Protein AF-A0A7S2WVZ1-F1 (afdb_monomer)

Organism: NCBI:txid1034831

Sequence (214 aa):
EFTNDELEVYETSFHKHVAPRCFQRLLALAEWRQVSAGEDIGNPKEMQLVVAGACELHVDGKPVFKATKGSFINLPSIQRPSVAKAAGNAVPVITATSTSKLGVKAIVDTKVLVWKLEPLLQHLAQDDAAFNGLLHIVNDALLKNVHLRDQTQVNKRYAAYLKKVITSHRDTIPADEKMALTAWREANAVSDEEHQDALASLGWTQEEYDWGAR

Structure (mmCIF, N/CA/C/O backbone):
data_AF-A0A7S2WVZ1-F1
#
_entry.id   AF-A0A7S2WVZ1-F1
#
loop_
_atom_site.group_PDB
_atom_site.id
_atom_site.type_symbol
_atom_site.label_atom_id
_atom_site.label_alt_id
_atom_site.label_comp_id
_atom_site.label_asym_id
_atom_site.label_entity_id
_atom_site.label_seq_id
_atom_site.pdbx_PDB_ins_code
_atom_site.Cartn_x
_atom_site.Cartn_y
_atom_site.Cartn_z
_atom_site.occupancy
_atom_site.B_iso_or_equiv
_atom_site.auth_seq_id
_atom_site.auth_comp_id
_atom_site.auth_asym_id
_atom_site.auth_atom_id
_atom_site.pdbx_PDB_model_num
ATOM 1 N N . GLU A 1 1 ? -8.037 -13.199 23.076 1.00 71.88 1 GLU A N 1
ATOM 2 C CA . GLU A 1 1 ? -6.771 -13.530 22.389 1.00 71.88 1 GLU A CA 1
ATOM 3 C C . GLU A 1 1 ? -6.919 -13.161 20.925 1.00 71.88 1 GLU A C 1
ATOM 5 O O . GLU A 1 1 ? -8.059 -13.066 20.483 1.00 71.88 1 GLU A O 1
ATOM 10 N N . PHE A 1 2 ? -5.819 -12.879 20.224 1.00 85.56 2 PHE A N 1
ATOM 11 C CA . PHE A 1 2 ? -5.879 -12.599 18.788 1.00 85.56 2 PHE A CA 1
ATOM 12 C C . PHE A 1 2 ? -6.080 -13.890 18.002 1.00 85.56 2 PHE A C 1
ATOM 14 O O . PHE A 1 2 ? -5.532 -14.929 18.371 1.00 85.56 2 PHE A O 1
ATOM 21 N N . THR A 1 3 ? -6.827 -13.818 16.906 1.00 89.38 3 THR A N 1
ATOM 22 C CA . THR A 1 3 ? -6.773 -14.864 15.879 1.00 89.38 3 THR A CA 1
ATOM 23 C C . THR A 1 3 ? -5.422 -14.821 15.149 1.00 89.38 3 THR A C 1
ATOM 25 O O . THR A 1 3 ? -4.699 -13.827 15.231 1.00 89.38 3 THR A O 1
ATOM 28 N N . ASN A 1 4 ? -5.065 -15.882 14.415 1.00 87.25 4 ASN A N 1
ATOM 29 C CA . ASN A 1 4 ? -3.807 -15.916 13.651 1.00 87.25 4 ASN A CA 1
ATOM 30 C C . ASN A 1 4 ? -3.705 -14.751 12.653 1.00 87.25 4 ASN A C 1
ATOM 32 O O . ASN A 1 4 ? -2.658 -14.117 12.558 1.00 87.25 4 ASN A O 1
ATOM 36 N N . ASP A 1 5 ? -4.804 -14.427 11.970 1.00 86.25 5 ASP A N 1
ATOM 37 C CA . ASP A 1 5 ? -4.850 -13.324 11.006 1.00 86.25 5 ASP A CA 1
ATOM 38 C C . ASP A 1 5 ? -4.678 -11.960 11.693 1.00 86.25 5 ASP A C 1
ATOM 40 O O . ASP A 1 5 ? -4.014 -11.068 11.170 1.00 86.25 5 ASP A O 1
ATOM 44 N N . GLU A 1 6 ? -5.261 -11.784 12.880 1.00 91.88 6 GLU A N 1
ATOM 45 C CA . GLU A 1 6 ? -5.120 -10.554 13.666 1.00 91.88 6 GLU A CA 1
ATOM 46 C C . GLU A 1 6 ? -3.698 -10.376 14.193 1.00 91.88 6 GLU A C 1
ATOM 48 O O . GLU A 1 6 ? -3.176 -9.260 14.179 1.00 91.88 6 GLU A O 1
ATOM 53 N N . LEU A 1 7 ? -3.074 -11.469 14.642 1.00 91.50 7 LEU A N 1
ATOM 54 C CA . LEU A 1 7 ? -1.690 -11.464 15.093 1.00 91.50 7 LEU A CA 1
ATOM 55 C C . LEU A 1 7 ? -0.750 -11.122 13.937 1.00 91.50 7 LEU A C 1
ATOM 57 O O . LEU A 1 7 ? 0.114 -10.265 14.094 1.00 91.50 7 LEU A O 1
ATOM 61 N N . GLU A 1 8 ? -0.964 -11.721 12.766 1.00 89.31 8 GLU A N 1
ATOM 62 C CA . GLU A 1 8 ? -0.164 -11.417 11.586 1.00 89.31 8 GLU A CA 1
ATOM 63 C C . GLU A 1 8 ? -0.298 -9.940 11.194 1.00 89.31 8 GLU A C 1
ATOM 65 O O . GLU A 1 8 ? 0.712 -9.259 11.036 1.00 89.31 8 GLU A O 1
ATOM 70 N N . VAL A 1 9 ? -1.522 -9.404 11.115 1.00 92.12 9 VAL A N 1
ATOM 71 C CA . VAL A 1 9 ? -1.741 -7.974 10.831 1.00 92.12 9 VAL A CA 1
ATOM 72 C C . VAL A 1 9 ? -1.040 -7.093 11.864 1.00 92.12 9 VAL A C 1
ATOM 74 O O . VAL A 1 9 ? -0.405 -6.095 11.502 1.00 92.12 9 VAL A O 1
ATOM 77 N N . TYR A 1 10 ? -1.134 -7.452 13.146 1.00 92.50 10 TYR A N 1
ATO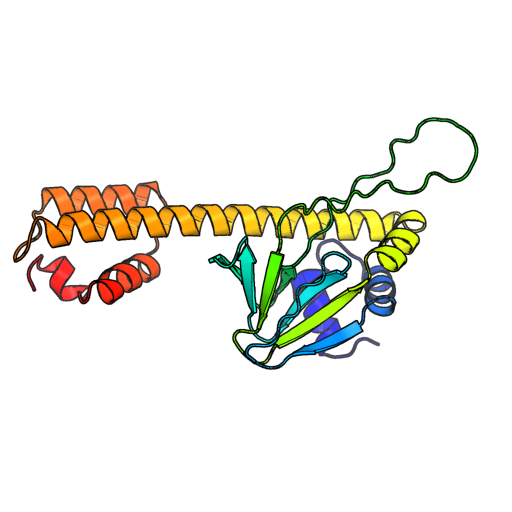M 78 C CA . TYR A 1 10 ? -0.464 -6.724 14.212 1.00 92.50 10 TYR A CA 1
ATOM 79 C C . TYR A 1 10 ? 1.052 -6.692 13.993 1.00 92.50 10 TYR A C 1
ATOM 81 O O . TYR A 1 10 ? 1.652 -5.615 13.952 1.00 92.50 10 TYR A O 1
ATOM 89 N N . GLU A 1 11 ? 1.665 -7.853 13.791 1.00 89.06 11 GLU A N 1
ATOM 90 C CA . GLU A 1 11 ? 3.106 -8.004 13.605 1.00 89.06 11 GLU A CA 1
ATOM 91 C C . GLU A 1 11 ? 3.606 -7.370 12.307 1.00 89.06 11 GLU A C 1
ATOM 93 O O . GLU A 1 11 ? 4.682 -6.781 12.288 1.00 89.06 11 GLU A O 1
ATOM 98 N N . THR A 1 12 ? 2.844 -7.392 11.217 1.00 85.69 12 THR A N 1
ATOM 99 C CA . THR A 1 12 ? 3.320 -6.809 9.957 1.00 85.69 12 THR A CA 1
ATOM 100 C C . THR A 1 12 ? 3.140 -5.299 9.895 1.00 85.69 12 THR A C 1
ATOM 102 O O . THR A 1 12 ? 3.967 -4.608 9.298 1.00 85.69 12 THR A O 1
ATOM 105 N N . SER A 1 13 ? 2.061 -4.772 10.481 1.00 86.69 13 SER A N 1
ATOM 106 C CA . SER A 1 13 ? 1.596 -3.412 10.175 1.00 86.69 13 SER A CA 1
ATOM 107 C C . SER A 1 13 ? 1.476 -2.487 11.386 1.00 86.69 13 SER A C 1
ATOM 109 O O . SER A 1 13 ? 1.538 -1.274 11.202 1.00 86.69 13 SER A O 1
ATOM 111 N N . PHE A 1 14 ? 1.336 -3.012 12.608 1.00 91.25 14 PHE A N 1
ATOM 112 C CA . PHE A 1 14 ? 1.000 -2.196 13.785 1.00 91.25 14 PHE A CA 1
ATOM 113 C C . PHE A 1 14 ? 2.037 -2.243 14.919 1.00 91.25 14 PHE A C 1
ATOM 115 O O . PHE A 1 14 ? 2.194 -1.240 15.614 1.00 91.25 14 PHE A O 1
ATOM 122 N N . HIS A 1 15 ? 2.784 -3.341 15.097 1.00 91.62 15 HIS A N 1
ATOM 123 C CA . HIS A 1 15 ? 3.603 -3.592 16.297 1.00 91.62 15 HIS A CA 1
ATOM 124 C C . HIS A 1 15 ? 4.649 -2.511 16.604 1.00 91.62 15 HIS A C 1
ATOM 126 O O . HIS A 1 15 ? 5.021 -2.330 17.761 1.00 91.62 15 HIS A O 1
ATOM 132 N N . LYS A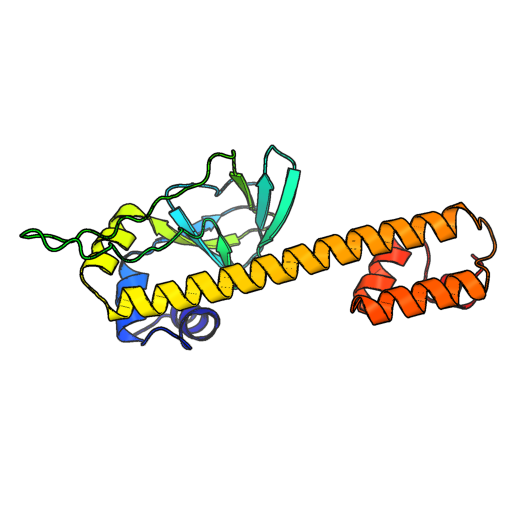 1 16 ? 5.138 -1.804 15.576 1.00 89.38 16 LYS A N 1
ATOM 133 C CA . LYS A 1 16 ? 6.170 -0.767 15.725 1.00 89.38 16 LYS A CA 1
ATOM 134 C C . LYS A 1 16 ? 5.663 0.470 16.460 1.00 89.38 16 LYS A C 1
ATOM 136 O O . LYS A 1 16 ? 6.434 1.113 17.161 1.00 89.38 16 LYS A O 1
ATOM 141 N N . HIS A 1 17 ? 4.381 0.794 16.289 1.00 91.00 17 HIS A N 1
ATOM 142 C CA . HIS A 1 17 ? 3.822 2.095 16.673 1.00 91.00 17 HIS A CA 1
ATOM 143 C C . HIS A 1 17 ? 2.586 1.992 17.564 1.00 91.00 17 HIS A C 1
ATOM 145 O O . HIS A 1 17 ? 2.181 2.975 18.178 1.00 91.00 17 HIS A O 1
ATOM 151 N N . VAL A 1 18 ? 1.966 0.815 17.642 1.00 91.06 18 VAL A N 1
ATOM 152 C CA . VAL A 1 18 ? 0.704 0.594 18.347 1.00 91.06 18 VAL A CA 1
ATOM 153 C C . VAL A 1 18 ? 0.876 -0.564 19.320 1.00 91.06 18 VAL A C 1
ATOM 155 O O . VAL A 1 18 ? 1.229 -1.668 18.927 1.00 91.06 18 VAL A O 1
ATOM 158 N N . ALA A 1 19 ? 0.586 -0.330 20.601 1.00 91.56 19 ALA A N 1
ATOM 159 C CA . ALA A 1 19 ? 0.601 -1.384 21.615 1.00 91.56 19 ALA A CA 1
ATOM 160 C C . ALA A 1 19 ? -0.550 -2.396 21.401 1.00 91.56 19 ALA A C 1
ATOM 162 O O . ALA A 1 19 ? -1.619 -1.997 20.928 1.00 91.56 19 ALA A O 1
ATOM 163 N N . PRO A 1 20 ? -0.440 -3.661 21.861 1.00 92.19 20 PRO A N 1
ATOM 164 C CA . PRO A 1 20 ? -1.442 -4.700 21.585 1.00 92.19 20 PRO A CA 1
ATOM 165 C C . PRO A 1 20 ? -2.867 -4.326 22.015 1.00 92.19 20 PRO A C 1
ATOM 167 O O . PRO A 1 20 ? -3.827 -4.520 21.275 1.00 92.19 20 PRO A O 1
ATOM 170 N N . ARG A 1 21 ? -3.016 -3.713 23.199 1.00 90.38 21 ARG A N 1
ATOM 171 C CA . ARG A 1 21 ? -4.321 -3.249 23.707 1.00 90.38 21 ARG A CA 1
ATOM 172 C C . ARG A 1 21 ? -4.929 -2.147 22.845 1.00 90.38 21 ARG A C 1
ATOM 174 O O . ARG A 1 21 ? -6.145 -2.039 22.757 1.00 90.38 21 ARG A O 1
ATOM 181 N N . CYS A 1 22 ? -4.088 -1.299 22.265 1.00 90.75 22 CYS A N 1
ATOM 182 C CA . CYS A 1 22 ? -4.526 -0.243 21.368 1.00 90.75 22 CYS A CA 1
ATOM 183 C C . CYS A 1 22 ? -4.945 -0.824 20.016 1.00 90.75 22 CYS A C 1
ATOM 185 O O . CYS A 1 22 ? -5.992 -0.459 19.490 1.00 90.75 22 CYS A O 1
ATOM 187 N N . PHE A 1 23 ? -4.183 -1.790 19.501 1.00 93.50 23 PHE A N 1
ATOM 188 C CA . PHE A 1 23 ? -4.547 -2.514 18.290 1.00 93.50 23 PHE A CA 1
ATOM 189 C C . PHE A 1 23 ? -5.886 -3.245 18.444 1.00 93.50 23 PHE A C 1
ATOM 191 O O . PHE A 1 23 ? -6.722 -3.133 17.560 1.00 93.50 23 PHE A O 1
ATOM 198 N N . GLN A 1 24 ? -6.156 -3.882 19.590 1.00 92.12 24 GLN A N 1
ATOM 199 C CA . GLN A 1 24 ? -7.466 -4.494 19.874 1.00 92.12 24 GLN A CA 1
ATOM 200 C C . GLN A 1 24 ? -8.627 -3.505 19.743 1.00 92.12 24 GLN A C 1
ATOM 202 O O . GLN A 1 24 ? -9.661 -3.848 19.177 1.00 92.12 24 GLN A O 1
ATOM 207 N N . ARG A 1 25 ? -8.464 -2.276 20.247 1.00 91.31 25 ARG A N 1
ATOM 208 C CA . ARG A 1 25 ? -9.501 -1.241 20.137 1.00 91.31 25 ARG A CA 1
ATOM 209 C C . ARG A 1 25 ? -9.700 -0.789 18.694 1.00 91.31 25 ARG A C 1
ATOM 211 O O . ARG A 1 25 ? -10.837 -0.684 18.254 1.00 91.31 25 ARG A O 1
ATOM 218 N N . LEU A 1 26 ? -8.612 -0.582 17.951 1.00 91.88 26 LEU A N 1
ATOM 219 C CA . LEU A 1 26 ? -8.681 -0.248 16.525 1.00 91.88 26 LEU A CA 1
ATOM 220 C C . LEU A 1 26 ? -9.339 -1.371 15.718 1.00 91.88 26 LEU A C 1
ATOM 222 O O . LEU A 1 26 ? -10.175 -1.104 14.862 1.00 91.88 26 LEU A O 1
ATOM 226 N N . LEU A 1 27 ? -8.989 -2.620 16.006 1.00 93.69 27 LEU A N 1
ATOM 227 C CA . LEU A 1 27 ? -9.540 -3.797 15.351 1.00 93.69 27 LEU A CA 1
ATOM 228 C C . LEU A 1 27 ? -11.037 -3.970 15.645 1.00 93.69 27 LEU A C 1
ATOM 230 O O . LEU A 1 27 ? -11.787 -4.329 14.748 1.00 93.69 27 LEU A O 1
ATOM 234 N N . ALA A 1 28 ? -11.494 -3.646 16.858 1.00 93.25 28 ALA A N 1
ATOM 235 C CA . ALA A 1 28 ? -12.915 -3.689 17.214 1.00 93.25 28 ALA A CA 1
ATOM 236 C C . ALA A 1 28 ? -13.782 -2.687 16.423 1.00 93.25 28 ALA A C 1
ATOM 238 O O . ALA A 1 28 ? -15.000 -2.841 16.364 1.00 93.25 28 ALA A O 1
ATOM 239 N N . LEU A 1 29 ? -13.166 -1.665 15.819 1.00 93.44 29 LEU A N 1
ATOM 240 C CA . LEU A 1 29 ? -13.821 -0.702 14.925 1.00 93.44 29 LEU A CA 1
ATOM 241 C C . LEU A 1 29 ? -13.722 -1.102 13.446 1.00 93.44 29 LEU A C 1
ATOM 243 O O . LEU A 1 29 ? -14.237 -0.387 12.583 1.00 93.44 29 LEU A O 1
ATOM 247 N N . ALA A 1 30 ? -13.015 -2.192 13.155 1.00 95.06 30 ALA A N 1
ATOM 248 C CA . ALA A 1 30 ? -12.744 -2.664 11.814 1.00 95.06 30 ALA A CA 1
ATOM 249 C C . ALA A 1 30 ? -13.727 -3.760 11.391 1.00 95.06 30 ALA A C 1
ATOM 251 O O . ALA A 1 30 ? -14.260 -4.505 12.211 1.00 95.06 30 ALA A O 1
ATOM 252 N N . GLU A 1 31 ? -13.907 -3.903 10.086 1.00 95.50 31 GLU A N 1
ATOM 253 C CA . GLU A 1 31 ? -14.663 -4.980 9.462 1.00 95.50 31 GLU A CA 1
ATOM 254 C C . GLU A 1 31 ? -13.757 -5.748 8.498 1.00 95.50 31 GLU A C 1
ATOM 256 O O . GLU A 1 31 ? -13.058 -5.157 7.671 1.00 95.50 31 GLU A O 1
ATOM 261 N N . TRP A 1 32 ? -13.775 -7.075 8.590 1.00 95.12 32 TRP A N 1
ATOM 262 C CA . TRP A 1 32 ? -13.126 -7.941 7.613 1.00 95.12 32 TRP A CA 1
ATOM 263 C C . TRP A 1 32 ? -14.004 -8.071 6.372 1.00 95.12 32 TRP A C 1
ATOM 265 O O . TRP A 1 32 ? -15.156 -8.487 6.473 1.00 95.12 32 TRP A O 1
ATOM 275 N N . ARG A 1 33 ? -13.450 -7.773 5.196 1.00 95.56 33 ARG A N 1
ATOM 276 C CA . ARG A 1 33 ? -14.161 -7.877 3.919 1.00 95.56 33 ARG A CA 1
ATOM 277 C C . ARG A 1 33 ? -13.378 -8.763 2.956 1.00 95.56 33 ARG A C 1
ATOM 279 O O . ARG A 1 33 ? -12.195 -8.530 2.707 1.00 95.56 33 ARG A O 1
ATOM 286 N N . GLN A 1 34 ? -14.053 -9.778 2.424 1.00 95.62 34 GLN A N 1
ATOM 287 C CA . GLN A 1 34 ? -13.552 -10.603 1.328 1.00 95.62 34 GLN A CA 1
ATOM 288 C C . GLN A 1 34 ? -14.121 -10.064 0.019 1.00 95.62 34 GLN A C 1
ATOM 290 O O . GLN A 1 34 ? -15.305 -9.746 -0.049 1.00 95.62 34 GLN A O 1
ATOM 295 N N . VAL A 1 35 ? -13.271 -9.944 -0.991 1.00 95.25 35 VAL A N 1
ATOM 296 C CA . VAL A 1 35 ? -13.586 -9.268 -2.249 1.00 95.25 35 VAL A CA 1
ATOM 297 C C . VAL A 1 35 ? -13.138 -10.158 -3.394 1.00 95.25 35 VAL A C 1
ATOM 299 O O . VAL A 1 35 ? -12.021 -10.682 -3.357 1.00 95.25 35 VAL A O 1
ATOM 302 N N . SER A 1 36 ? -13.993 -10.319 -4.401 1.00 96.12 36 SER A N 1
ATOM 303 C CA . SER A 1 36 ? -13.673 -11.141 -5.573 1.00 96.12 36 SER A CA 1
ATOM 304 C C . SER A 1 36 ? -12.855 -10.358 -6.598 1.00 96.12 36 SER A C 1
ATOM 306 O O . SER A 1 36 ? -12.970 -9.135 -6.703 1.00 96.12 36 SER A O 1
ATOM 308 N N . ALA A 1 37 ? -12.052 -11.055 -7.402 1.00 94.88 37 ALA A N 1
ATOM 309 C CA . ALA A 1 37 ? -11.340 -10.432 -8.518 1.00 94.88 37 ALA A CA 1
ATOM 310 C C . ALA A 1 37 ? -12.280 -9.605 -9.430 1.00 94.88 37 ALA A C 1
ATOM 312 O O . ALA A 1 37 ? -13.342 -10.065 -9.849 1.00 94.88 37 ALA A O 1
ATOM 313 N N . GLY A 1 38 ? -11.874 -8.376 -9.756 1.00 90.62 38 GLY A N 1
ATOM 314 C CA . GLY A 1 38 ? -12.604 -7.429 -10.604 1.00 90.62 38 GLY A CA 1
ATOM 315 C C . GLY A 1 38 ? -13.577 -6.495 -9.873 1.00 90.62 38 GLY A C 1
ATOM 316 O O . GLY A 1 38 ? -14.014 -5.506 -10.468 1.00 90.62 38 GLY A O 1
ATOM 317 N N . GLU A 1 39 ? -13.896 -6.760 -8.606 1.00 92.44 39 GLU A N 1
ATOM 318 C CA . GLU A 1 39 ? -14.819 -5.951 -7.803 1.00 92.44 39 GLU A CA 1
ATOM 319 C C . GLU A 1 39 ? -14.182 -4.618 -7.360 1.00 92.44 39 GLU A C 1
ATOM 321 O O . GLU A 1 39 ? -12.984 -4.556 -7.066 1.00 92.44 39 GLU A O 1
ATOM 326 N N . ASP A 1 40 ? -14.976 -3.538 -7.335 1.00 89.81 40 ASP A N 1
ATOM 327 C CA . ASP A 1 40 ? -14.540 -2.224 -6.845 1.00 89.81 40 ASP A CA 1
ATOM 328 C C . ASP A 1 40 ? -14.771 -2.117 -5.334 1.00 89.81 40 ASP A C 1
ATOM 330 O O . ASP A 1 40 ? -15.891 -2.264 -4.848 1.00 89.81 40 ASP A O 1
ATOM 334 N N . ILE A 1 41 ? -13.703 -1.842 -4.597 1.00 88.62 41 ILE A N 1
ATOM 335 C CA . ILE A 1 41 ? -13.690 -1.702 -3.139 1.00 88.62 41 ILE A CA 1
ATOM 336 C C . ILE A 1 41 ? -13.484 -0.255 -2.702 1.00 88.62 41 ILE A C 1
ATOM 338 O O . ILE A 1 41 ? -13.433 0.024 -1.505 1.00 88.62 41 ILE A O 1
ATOM 342 N N . GLY A 1 42 ? -13.334 0.676 -3.646 1.00 82.56 42 GLY A N 1
ATOM 343 C CA . GLY A 1 42 ? -13.014 2.066 -3.367 1.00 82.56 42 GLY A CA 1
ATOM 344 C C . GLY A 1 42 ? -14.169 2.787 -2.682 1.00 82.56 42 GLY A C 1
ATOM 345 O O . GLY A 1 42 ? -15.181 3.098 -3.305 1.00 82.56 42 GLY A O 1
ATOM 346 N N . ASN A 1 43 ? -14.000 3.126 -1.403 1.00 84.75 43 ASN A N 1
ATOM 347 C CA . ASN A 1 43 ? -14.929 3.994 -0.685 1.00 84.75 43 ASN A CA 1
ATOM 348 C C . ASN A 1 43 ? -14.162 5.130 0.008 1.00 84.75 43 ASN A C 1
ATOM 350 O O . ASN A 1 43 ? -13.410 4.864 0.945 1.00 84.75 43 ASN A O 1
ATOM 354 N N . PRO A 1 44 ? -14.356 6.403 -0.388 1.00 80.75 44 PRO A N 1
ATOM 355 C CA . PRO A 1 44 ? -13.610 7.528 0.179 1.00 80.75 44 PRO A CA 1
ATOM 356 C C . PRO A 1 44 ? -13.924 7.792 1.661 1.00 80.75 44 PRO A C 1
ATOM 358 O O . PRO A 1 44 ? -13.225 8.568 2.305 1.00 80.75 44 PRO A O 1
ATOM 361 N N . LYS A 1 45 ? -14.980 7.175 2.208 1.00 84.69 45 LYS A N 1
ATOM 362 C CA . LYS A 1 45 ? -15.347 7.250 3.630 1.00 84.69 45 LYS A CA 1
ATOM 363 C C . LYS A 1 45 ? -14.767 6.102 4.459 1.00 84.69 45 LYS A C 1
ATOM 365 O O . LYS A 1 45 ? -15.095 5.982 5.641 1.00 84.69 45 LYS A O 1
ATOM 370 N N . GLU A 1 46 ? -13.940 5.254 3.858 1.00 90.38 46 GLU A N 1
ATOM 371 C CA . GLU A 1 46 ? -13.320 4.102 4.502 1.00 90.38 46 GLU A CA 1
ATOM 372 C C . GLU A 1 46 ? -11.802 4.156 4.334 1.00 90.38 46 GLU A C 1
ATOM 374 O O . GLU A 1 46 ? -11.313 4.434 3.245 1.00 90.38 46 GLU A O 1
ATOM 379 N N . MET A 1 47 ? -11.069 3.843 5.401 1.00 90.88 47 MET A N 1
ATOM 380 C CA . MET A 1 47 ? -9.651 3.487 5.338 1.00 90.88 47 MET A CA 1
ATOM 381 C C . MET A 1 47 ? -9.549 1.968 5.258 1.00 90.88 47 MET A C 1
ATOM 383 O O . MET A 1 47 ? -10.275 1.266 5.961 1.00 90.88 47 MET A O 1
ATOM 387 N N . GLN A 1 48 ? -8.661 1.445 4.419 1.00 92.44 48 GLN A N 1
ATOM 388 C CA . GLN A 1 48 ? -8.575 0.007 4.169 1.00 92.44 48 GLN A CA 1
ATOM 389 C C . GLN A 1 48 ? -7.121 -0.462 4.231 1.00 92.44 48 GLN A C 1
ATOM 391 O O . GLN A 1 48 ? -6.217 0.240 3.782 1.00 92.44 48 GLN A O 1
ATOM 396 N N . LEU A 1 49 ? -6.899 -1.658 4.767 1.00 93.38 49 LEU A N 1
ATOM 397 C CA . LEU A 1 49 ? -5.614 -2.354 4.759 1.00 93.38 49 LEU A CA 1
ATOM 398 C C . LEU A 1 49 ? -5.763 -3.663 3.990 1.00 93.38 49 LEU A C 1
ATOM 400 O O . LEU A 1 49 ? -6.621 -4.482 4.316 1.00 93.38 49 LEU A O 1
ATOM 404 N N . VAL A 1 50 ? -4.910 -3.884 2.995 1.00 92.69 50 VAL A N 1
ATOM 405 C CA . VAL A 1 50 ? -4.854 -5.160 2.276 1.00 92.69 50 VAL A CA 1
ATOM 406 C C . VAL A 1 50 ? -4.147 -6.190 3.150 1.00 92.69 50 VAL A C 1
ATOM 408 O O . VAL A 1 50 ? -2.967 -6.038 3.458 1.00 92.69 50 VAL A O 1
ATOM 411 N N . VAL A 1 51 ? -4.852 -7.249 3.541 1.00 93.88 51 VAL A N 1
ATOM 412 C CA . VAL A 1 51 ? -4.306 -8.321 4.391 1.00 93.88 51 VAL A CA 1
ATOM 413 C C . VAL A 1 51 ? -3.844 -9.513 3.557 1.00 93.88 51 VAL A C 1
ATOM 415 O O . VAL A 1 51 ? -2.826 -10.129 3.861 1.00 93.88 51 VAL A O 1
ATOM 418 N N . ALA A 1 52 ? -4.542 -9.806 2.462 1.00 92.62 52 ALA A N 1
ATOM 419 C CA . ALA A 1 52 ? -4.137 -10.810 1.484 1.00 92.62 52 ALA A CA 1
ATOM 420 C C . ALA A 1 52 ? -4.657 -10.439 0.092 1.00 92.62 52 ALA A C 1
ATOM 422 O O . ALA A 1 52 ? -5.674 -9.758 -0.023 1.00 92.62 52 ALA A O 1
ATOM 423 N N . GLY A 1 53 ? -3.979 -10.910 -0.954 1.00 92.56 53 GLY A N 1
ATOM 424 C CA . GLY A 1 53 ? -4.316 -10.593 -2.342 1.00 92.56 53 GLY A CA 1
ATOM 425 C C . GLY A 1 53 ? -3.686 -9.288 -2.833 1.00 92.56 53 GLY A C 1
ATOM 426 O O . GLY A 1 53 ? -2.651 -8.839 -2.326 1.00 92.56 53 GLY A O 1
ATOM 427 N N . ALA A 1 54 ? -4.289 -8.706 -3.867 1.00 91.25 54 ALA A N 1
ATOM 428 C CA . ALA A 1 54 ? -3.798 -7.496 -4.511 1.00 91.25 54 ALA A CA 1
ATOM 429 C C . ALA A 1 54 ? -4.931 -6.736 -5.204 1.00 91.25 54 ALA A C 1
ATOM 431 O O . ALA A 1 54 ? -5.819 -7.325 -5.823 1.00 91.25 54 ALA A O 1
ATOM 432 N N . CYS A 1 55 ? -4.844 -5.412 -5.169 1.00 92.06 55 CYS A N 1
ATOM 433 C CA . CYS A 1 55 ? -5.779 -4.512 -5.830 1.00 92.06 55 CYS A CA 1
ATOM 434 C C . CYS A 1 55 ? -5.045 -3.380 -6.554 1.00 92.06 55 CYS A C 1
ATOM 436 O O . CYS A 1 55 ? -3.866 -3.112 -6.318 1.00 92.06 55 CYS A O 1
ATOM 438 N N . GLU A 1 56 ? -5.747 -2.731 -7.472 1.00 89.50 56 GLU A N 1
ATOM 439 C CA . GLU A 1 56 ? -5.235 -1.669 -8.322 1.00 89.50 56 GLU A CA 1
ATOM 440 C C . GLU A 1 56 ? -6.040 -0.384 -8.122 1.00 89.50 56 GLU A C 1
ATOM 442 O O . GLU A 1 56 ? -7.254 -0.325 -8.348 1.00 89.50 56 GLU A O 1
ATOM 447 N N . LEU A 1 57 ? -5.338 0.669 -7.711 1.00 86.88 57 LEU A N 1
ATOM 448 C CA . LEU A 1 57 ? -5.868 2.018 -7.592 1.00 86.88 57 LEU A CA 1
ATOM 449 C C . LEU A 1 57 ? -5.917 2.675 -8.964 1.00 86.88 57 LEU A C 1
ATOM 451 O O . LEU A 1 57 ? -4.905 2.784 -9.660 1.00 86.88 57 LEU A 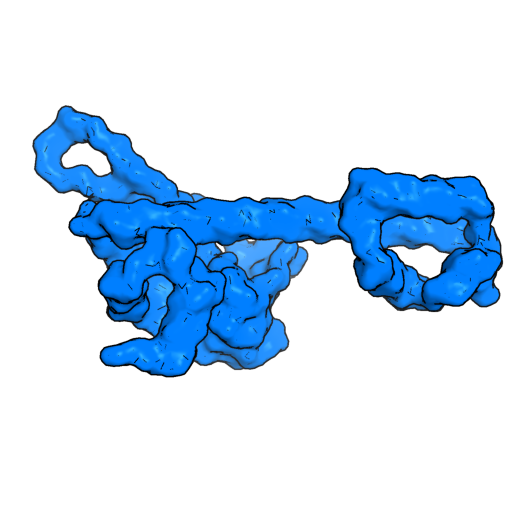O 1
ATOM 455 N N . HIS A 1 58 ? -7.092 3.190 -9.293 1.00 82.88 58 HIS A N 1
ATOM 456 C CA . HIS A 1 58 ? -7.381 3.925 -10.504 1.00 82.88 58 HIS A CA 1
ATOM 457 C C . HIS A 1 58 ? -7.708 5.379 -10.161 1.00 82.88 58 HIS A C 1
ATOM 459 O O . HIS A 1 58 ? -8.590 5.645 -9.347 1.00 82.88 58 HIS A O 1
ATOM 465 N N . VAL A 1 59 ? -7.036 6.324 -10.815 1.00 80.06 59 VAL A N 1
ATOM 466 C CA . VAL A 1 59 ? -7.383 7.753 -10.768 1.00 80.06 59 VAL A CA 1
ATOM 467 C C . VAL A 1 59 ? -7.837 8.144 -12.162 1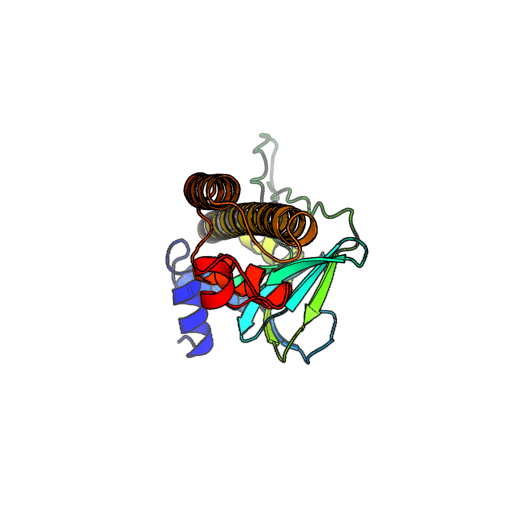.00 80.06 59 VAL A C 1
ATOM 469 O O . VAL A 1 59 ? -7.112 7.917 -13.132 1.00 80.06 59 VAL A O 1
ATOM 472 N N . ASP A 1 60 ? -9.057 8.668 -12.273 1.00 78.19 60 ASP A N 1
ATOM 473 C CA . ASP A 1 60 ? -9.660 9.054 -13.556 1.00 78.19 60 ASP A CA 1
ATOM 474 C C . ASP A 1 60 ? -9.610 7.920 -14.603 1.00 78.19 60 ASP A C 1
ATOM 476 O O . ASP A 1 60 ? -9.338 8.127 -15.786 1.00 78.19 60 ASP A O 1
ATOM 480 N N . GLY A 1 61 ? -9.833 6.683 -14.141 1.00 75.44 61 GLY A N 1
ATOM 481 C CA . GLY A 1 61 ? -9.854 5.476 -14.973 1.00 75.44 61 GLY A CA 1
ATOM 482 C C . GLY A 1 61 ? -8.482 4.928 -15.378 1.00 75.44 61 GLY A C 1
ATOM 483 O O . GLY A 1 61 ? -8.432 3.917 -16.073 1.00 75.44 61 GLY A O 1
ATOM 484 N N . LYS A 1 62 ? -7.372 5.541 -14.947 1.00 76.88 62 LYS A N 1
ATOM 485 C CA . LYS A 1 62 ? -6.012 5.055 -15.230 1.00 76.88 62 LYS A CA 1
ATOM 486 C C . LYS A 1 62 ? -5.409 4.366 -14.007 1.00 76.88 62 LYS A C 1
ATOM 488 O O . LYS A 1 62 ? -5.498 4.944 -12.923 1.00 76.88 62 LYS A O 1
ATOM 493 N N . PRO A 1 63 ? -4.752 3.203 -14.158 1.00 79.81 63 PRO A N 1
ATOM 494 C CA . PRO A 1 63 ? -4.071 2.548 -13.050 1.00 79.81 63 PRO A CA 1
ATOM 495 C C . PRO A 1 63 ? -2.858 3.376 -12.614 1.00 79.81 63 PRO A C 1
ATOM 497 O O . PRO A 1 63 ? -2.006 3.754 -13.426 1.00 79.81 63 PRO A O 1
ATOM 500 N N . VAL A 1 64 ? -2.801 3.697 -11.324 1.00 77.81 64 VAL A N 1
ATOM 501 C CA . VAL A 1 64 ? -1.746 4.528 -10.725 1.00 77.81 64 VAL A CA 1
ATOM 502 C C . VAL A 1 64 ? -0.877 3.722 -9.774 1.00 77.81 64 VAL A C 1
ATOM 504 O O . VAL A 1 64 ? 0.324 3.975 -9.692 1.00 77.81 64 VAL A O 1
ATOM 507 N N . PHE A 1 65 ? -1.469 2.774 -9.048 1.00 80.00 65 PHE A N 1
ATOM 508 C CA . PHE A 1 65 ? -0.786 2.083 -7.965 1.00 80.00 65 PHE A CA 1
ATOM 509 C C . PHE A 1 65 ? -1.346 0.677 -7.756 1.00 80.00 65 PHE A C 1
ATOM 511 O O . PHE A 1 65 ? -2.560 0.495 -7.716 1.00 80.00 65 PHE A O 1
ATOM 518 N N . LYS A 1 66 ? -0.462 -0.306 -7.569 1.00 87.06 66 LYS A N 1
ATOM 519 C CA . LYS A 1 66 ? -0.831 -1.665 -7.165 1.00 87.06 66 LYS A CA 1
ATOM 520 C C . LYS A 1 66 ? -0.606 -1.812 -5.664 1.00 87.06 66 LYS A C 1
ATOM 522 O O . LYS A 1 66 ? 0.524 -1.720 -5.194 1.00 87.06 66 LYS A O 1
ATOM 527 N N . ALA A 1 67 ? -1.681 -2.045 -4.925 1.00 87.06 67 ALA A N 1
ATOM 528 C CA . ALA A 1 67 ? -1.651 -2.315 -3.497 1.00 87.06 67 ALA A CA 1
ATOM 529 C C . ALA A 1 67 ? -1.608 -3.832 -3.259 1.00 87.06 67 ALA A C 1
ATOM 531 O O . ALA A 1 67 ? -2.385 -4.590 -3.842 1.00 87.06 67 ALA A O 1
ATOM 532 N N . THR A 1 68 ? -0.696 -4.276 -2.400 1.00 90.62 68 THR A N 1
ATOM 533 C CA . THR A 1 68 ? -0.511 -5.685 -2.017 1.00 90.62 68 THR A CA 1
ATOM 534 C C . THR A 1 68 ? -0.614 -5.824 -0.501 1.00 90.62 68 THR A C 1
ATOM 536 O O . THR A 1 68 ? -0.907 -4.853 0.194 1.00 90.62 68 THR A O 1
ATOM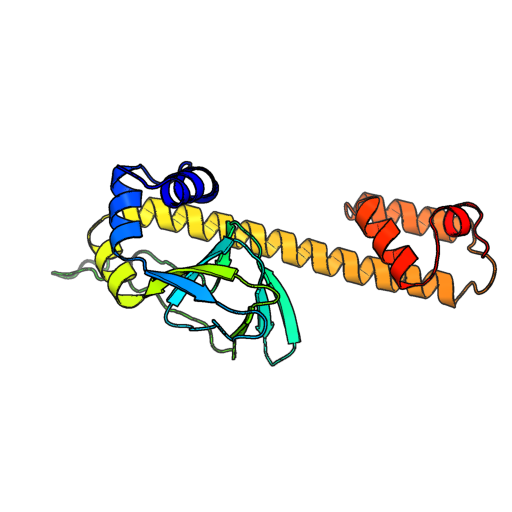 539 N N . LYS A 1 69 ? -0.402 -7.027 0.041 1.00 90.31 69 LYS A N 1
ATOM 540 C CA . LYS A 1 69 ? -0.400 -7.267 1.490 1.00 90.31 69 LYS A CA 1
ATOM 541 C C . LYS A 1 69 ? 0.418 -6.213 2.258 1.00 90.31 69 LYS A C 1
ATOM 543 O O . LYS A 1 69 ? 1.583 -5.960 1.956 1.00 90.31 69 LYS A O 1
ATOM 548 N N . GLY A 1 70 ? -0.211 -5.606 3.262 1.00 87.88 70 GLY A N 1
ATOM 549 C CA . GLY A 1 70 ? 0.347 -4.533 4.084 1.00 87.88 70 GLY A CA 1
ATOM 550 C C . GLY A 1 70 ? 0.182 -3.122 3.504 1.00 87.88 70 GLY A C 1
ATOM 551 O O . GLY A 1 70 ? 0.572 -2.157 4.159 1.00 87.88 70 GLY A O 1
ATOM 552 N N . SER A 1 71 ? -0.371 -2.966 2.298 1.00 88.19 71 SER A N 1
ATOM 553 C CA . SER A 1 71 ? -0.674 -1.654 1.719 1.00 88.19 71 SER A CA 1
ATOM 554 C C . SER A 1 71 ? -1.953 -1.072 2.311 1.00 88.19 71 SER A C 1
ATOM 556 O O . SER A 1 71 ? -2.994 -1.730 2.349 1.00 88.19 71 SER A O 1
ATOM 558 N N . PHE A 1 72 ? -1.884 0.201 2.697 1.00 89.06 72 PHE A N 1
ATOM 559 C CA . PHE A 1 72 ? -3.060 0.987 3.043 1.00 89.06 72 PHE A CA 1
ATOM 560 C C . PHE A 1 72 ? -3.637 1.701 1.821 1.00 89.06 72 PHE A C 1
ATOM 562 O O . PHE A 1 72 ? -2.906 2.191 0.956 1.00 89.06 72 PHE A O 1
ATOM 569 N N . ILE A 1 73 ? -4.960 1.795 1.798 1.00 86.94 73 ILE A N 1
ATOM 570 C CA . ILE A 1 73 ? -5.768 2.445 0.771 1.00 86.94 73 ILE A CA 1
ATOM 571 C C . ILE A 1 73 ? -6.661 3.475 1.460 1.00 86.94 73 ILE A C 1
ATOM 573 O O . ILE A 1 73 ? -7.093 3.268 2.596 1.00 86.94 73 ILE A O 1
ATOM 577 N N . ASN A 1 74 ? -6.924 4.592 0.774 1.00 83.25 74 ASN A N 1
ATOM 578 C CA . ASN A 1 74 ? -7.744 5.694 1.288 1.00 83.25 74 ASN A CA 1
ATOM 579 C C . ASN A 1 74 ? -7.264 6.210 2.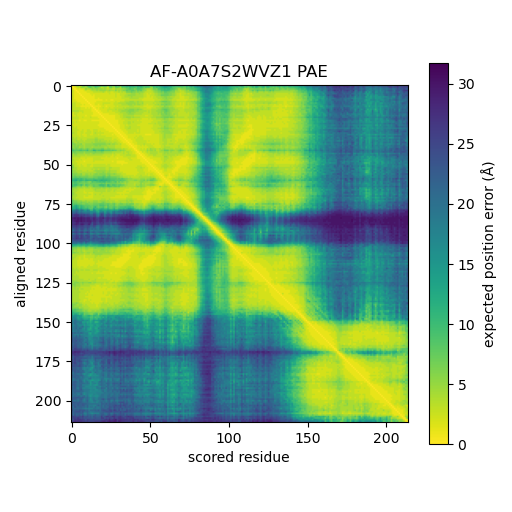649 1.00 83.25 74 ASN A C 1
ATOM 581 O O . ASN A 1 74 ? -8.044 6.410 3.578 1.00 83.25 74 ASN A O 1
ATOM 585 N N . LEU A 1 75 ? -5.951 6.419 2.760 1.00 80.19 75 LEU A N 1
ATOM 586 C CA . LEU A 1 75 ? -5.340 6.989 3.953 1.00 80.19 75 LEU A CA 1
ATOM 587 C C . LEU A 1 75 ? -5.907 8.395 4.217 1.00 80.19 75 LEU A C 1
ATOM 589 O O . LEU A 1 75 ? -5.752 9.276 3.364 1.00 80.19 75 LEU A O 1
ATOM 593 N N . PRO A 1 76 ? -6.549 8.634 5.373 1.00 73.38 76 PRO A N 1
ATOM 594 C CA . PRO A 1 76 ? -7.037 9.959 5.716 1.00 73.38 76 PRO A CA 1
ATOM 595 C C . PRO A 1 76 ? -5.866 10.887 6.053 1.00 73.38 76 PRO A C 1
ATOM 597 O O . PRO A 1 76 ? -4.860 10.469 6.629 1.00 73.38 76 PRO A O 1
ATOM 600 N N . SER A 1 77 ? -6.011 12.178 5.760 1.00 70.25 77 SER A N 1
ATOM 601 C CA . SER A 1 77 ? -5.090 13.196 6.268 1.00 70.25 77 SER A CA 1
ATOM 602 C C . SER A 1 77 ? -5.384 13.473 7.738 1.00 70.25 77 SER A C 1
ATOM 604 O O . SER A 1 77 ? -6.183 14.343 8.071 1.00 70.25 77 SER A O 1
ATOM 606 N N . ILE A 1 78 ? -4.749 12.711 8.625 1.00 68.12 78 ILE A N 1
ATOM 607 C CA . ILE A 1 78 ? -4.924 12.838 10.072 1.00 68.12 78 ILE A CA 1
ATOM 608 C C . ILE A 1 78 ? -4.180 14.089 10.558 1.00 68.12 78 ILE A C 1
ATOM 610 O O . ILE A 1 78 ? -2.952 14.133 10.564 1.00 68.12 78 ILE A O 1
ATOM 614 N N . GLN A 1 79 ? -4.921 15.108 10.990 1.00 64.62 79 GLN A N 1
ATOM 615 C CA . GLN A 1 79 ? -4.380 16.277 11.677 1.00 64.62 79 GLN A CA 1
ATOM 616 C C . GLN A 1 79 ? -4.856 16.276 13.126 1.00 64.62 79 GLN A C 1
ATOM 618 O O . GLN A 1 79 ? -6.004 15.934 13.420 1.00 64.62 79 GLN A O 1
ATOM 623 N N . ARG A 1 80 ? -3.974 16.676 14.051 1.00 58.03 80 ARG A N 1
ATOM 624 C CA . ARG A 1 80 ? -4.446 17.026 15.392 1.00 58.03 80 ARG A CA 1
ATOM 625 C C . ARG A 1 80 ? -5.317 18.273 15.271 1.00 58.03 80 ARG A C 1
ATOM 627 O O . ARG A 1 80 ? -4.935 19.197 14.549 1.00 58.03 80 ARG A O 1
ATOM 634 N N . PRO A 1 81 ? -6.435 18.348 16.004 1.00 49.81 81 PRO A N 1
ATOM 635 C CA . PRO A 1 81 ? -7.129 19.609 16.136 1.00 49.81 81 PRO A CA 1
ATOM 636 C C . PRO A 1 81 ? -6.150 20.607 16.743 1.00 49.81 81 PRO A C 1
ATOM 638 O O . PRO A 1 81 ? -5.533 20.344 17.778 1.00 49.81 81 PRO A O 1
ATOM 641 N N . SER A 1 82 ? -5.986 21.747 16.075 1.00 42.69 82 SER A N 1
ATOM 642 C CA . SER A 1 82 ? -5.369 22.904 16.706 1.00 42.69 82 SER A CA 1
ATOM 643 C C . SER A 1 82 ? -6.152 23.181 17.982 1.00 42.69 82 SER A C 1
ATOM 645 O O . SER A 1 82 ? -7.369 23.373 17.937 1.00 42.69 82 SER A O 1
ATOM 647 N N . VAL A 1 83 ? -5.467 23.163 19.124 1.00 43.56 83 VAL A N 1
ATOM 648 C CA . VAL A 1 83 ? -6.037 23.575 20.404 1.00 43.56 83 VAL A CA 1
ATOM 649 C C . VAL A 1 83 ? -6.217 25.093 20.351 1.00 43.56 83 VAL A C 1
ATOM 651 O O . VAL A 1 83 ? -5.468 25.854 20.961 1.00 43.56 83 VAL A O 1
ATOM 654 N N . ALA A 1 84 ? -7.205 25.567 19.593 1.00 37.91 84 ALA A N 1
ATOM 655 C CA . ALA A 1 84 ? -7.764 26.879 19.832 1.00 37.91 84 ALA A CA 1
ATOM 656 C C . ALA A 1 84 ? -8.384 26.803 21.228 1.00 37.91 84 ALA A C 1
ATOM 658 O O . ALA A 1 84 ? -9.381 26.118 21.444 1.00 37.91 84 ALA A O 1
ATOM 659 N N . LYS A 1 85 ? -7.722 27.437 22.201 1.00 40.16 85 LYS A N 1
ATOM 660 C CA . LYS A 1 85 ? -8.241 27.669 23.550 1.00 40.16 85 LYS A CA 1
ATOM 661 C C . LYS A 1 85 ? -9.623 28.323 23.456 1.00 40.16 85 LYS A C 1
ATOM 663 O O . LYS A 1 85 ? -9.728 29.543 23.436 1.00 40.16 85 LYS A O 1
ATOM 668 N N . ALA A 1 86 ? -10.673 27.521 23.421 1.00 37.88 86 ALA A N 1
ATOM 669 C CA . ALA A 1 86 ? -12.037 27.947 23.664 1.00 37.88 86 ALA A CA 1
ATOM 670 C C . ALA A 1 86 ? -12.834 26.714 24.097 1.00 37.88 86 ALA A C 1
ATOM 672 O O . ALA A 1 86 ? -13.085 25.819 23.304 1.00 37.88 86 ALA A O 1
ATOM 673 N N . ALA A 1 87 ? -13.117 26.663 25.399 1.00 42.41 87 ALA A N 1
ATOM 674 C CA . ALA A 1 87 ? -14.181 25.916 26.064 1.00 42.41 87 ALA A CA 1
ATOM 675 C C . ALA A 1 87 ? -14.778 24.690 25.332 1.00 42.41 87 ALA A C 1
ATOM 677 O O . ALA A 1 87 ? -15.646 24.840 24.484 1.00 42.41 87 ALA A O 1
ATOM 678 N N . GLY A 1 88 ? -14.413 23.490 25.803 1.00 41.22 88 GLY A N 1
ATOM 679 C CA . GLY A 1 88 ? -15.237 22.277 25.709 1.00 41.22 88 GLY A CA 1
ATOM 680 C C . GLY A 1 88 ? -15.310 21.615 24.328 1.00 41.22 88 GLY A C 1
ATOM 681 O O . GLY A 1 88 ? -15.927 22.136 23.412 1.00 41.22 88 GLY A O 1
ATOM 682 N N . ASN A 1 89 ? -14.766 20.399 24.232 1.00 43.22 89 ASN A N 1
ATOM 683 C CA . ASN A 1 89 ? -14.790 19.498 23.068 1.00 43.22 89 ASN A CA 1
ATOM 684 C C . ASN A 1 89 ? -13.921 19.930 21.874 1.00 43.22 89 ASN A C 1
ATOM 686 O O . ASN A 1 89 ? -14.416 20.309 20.815 1.00 43.22 89 ASN A O 1
ATOM 690 N N . ALA A 1 90 ? -12.601 19.772 22.012 1.00 43.09 90 ALA A N 1
ATOM 691 C CA . ALA A 1 90 ? -11.699 19.762 20.863 1.00 43.09 90 ALA A CA 1
ATOM 692 C C . ALA A 1 90 ? -11.930 18.477 20.045 1.00 43.09 90 ALA A C 1
ATOM 694 O O . ALA A 1 90 ? -11.462 17.403 20.414 1.00 43.09 90 ALA A O 1
ATOM 695 N N . VAL A 1 91 ? -12.681 18.578 18.948 1.00 47.59 91 VAL A N 1
ATOM 696 C CA . VAL A 1 91 ? -12.864 17.480 17.989 1.00 47.59 91 VAL A CA 1
ATOM 697 C C . VAL A 1 91 ? -11.729 17.540 16.961 1.00 47.59 91 VAL A C 1
ATOM 699 O O . VAL A 1 91 ? -11.528 18.610 16.385 1.00 47.59 91 VAL A O 1
ATOM 702 N N . PRO A 1 92 ? -10.985 16.447 16.699 1.00 49.28 92 PRO A N 1
ATOM 703 C CA . PRO A 1 92 ? -10.005 16.390 15.618 1.00 49.28 92 PRO A CA 1
ATOM 704 C C . PRO A 1 92 ? -10.636 16.791 14.286 1.00 49.28 92 PRO A C 1
ATOM 706 O O . PRO A 1 92 ? -11.574 16.152 13.814 1.00 49.28 92 PRO A O 1
ATOM 709 N N . VAL A 1 93 ? -10.113 17.857 13.675 1.00 45.84 93 VAL A N 1
ATOM 710 C CA . VAL A 1 93 ? -10.483 18.248 12.313 1.00 45.84 93 VAL A CA 1
ATOM 711 C C . VAL A 1 93 ? -9.619 17.429 11.367 1.00 45.84 93 VAL A C 1
ATOM 713 O O . VAL A 1 93 ? -8.429 17.687 11.217 1.00 45.84 93 VAL A O 1
ATOM 716 N N . ILE A 1 94 ? -10.220 16.406 10.767 1.00 49.34 94 ILE A N 1
ATOM 717 C CA . ILE A 1 94 ? -9.572 15.528 9.794 1.00 49.34 94 ILE A CA 1
ATOM 718 C C . ILE A 1 94 ? -10.329 15.684 8.483 1.00 49.34 94 ILE A C 1
ATOM 720 O O . ILE A 1 94 ? -11.474 15.255 8.344 1.00 49.34 94 ILE A O 1
ATOM 724 N N . THR A 1 95 ? -9.694 16.354 7.527 1.00 46.75 95 THR A N 1
ATOM 725 C CA . THR A 1 95 ? -10.274 16.611 6.212 1.00 46.75 95 THR A CA 1
ATOM 726 C C . THR A 1 95 ? -9.943 15.431 5.303 1.00 46.75 95 THR A C 1
ATOM 728 O O . THR A 1 95 ? -8.788 15.230 4.935 1.00 46.75 95 THR A O 1
ATOM 731 N N . ALA A 1 96 ? -10.942 14.634 4.923 1.00 43.56 96 ALA A N 1
ATOM 732 C CA . ALA A 1 96 ? -10.785 13.634 3.868 1.00 43.56 96 ALA A CA 1
ATOM 733 C C . ALA A 1 96 ? -10.727 14.350 2.507 1.00 43.56 96 ALA A C 1
ATOM 735 O O . ALA A 1 96 ? -11.733 14.516 1.821 1.00 43.56 96 ALA A O 1
ATOM 736 N N . THR A 1 97 ? -9.553 14.857 2.134 1.00 42.44 97 THR A N 1
ATOM 737 C CA . THR A 1 97 ? -9.335 15.534 0.852 1.00 42.44 97 THR A CA 1
ATOM 738 C C . THR A 1 97 ? -9.037 14.517 -0.241 1.00 42.44 97 THR A C 1
ATOM 740 O O . THR A 1 97 ? -7.883 14.313 -0.606 1.00 42.44 97 THR A O 1
ATOM 743 N N . SER A 1 98 ? -10.069 13.888 -0.799 1.00 44.91 98 SER A N 1
ATOM 744 C CA . SER A 1 98 ? -9.954 13.318 -2.143 1.00 44.91 98 SER A CA 1
ATOM 745 C C . SER A 1 98 ? -11.032 13.912 -3.039 1.00 44.91 98 SER A C 1
ATOM 747 O O . SER A 1 98 ? -12.214 13.606 -2.909 1.00 44.91 98 SER A O 1
ATOM 749 N N . THR A 1 99 ? -10.616 14.825 -3.916 1.00 42.06 99 THR A N 1
ATOM 750 C CA . THR A 1 99 ? -11.457 15.479 -4.933 1.00 42.06 99 THR A CA 1
ATOM 751 C C . THR A 1 99 ? -11.492 14.713 -6.258 1.00 42.06 99 THR A C 1
ATOM 753 O O . THR A 1 99 ? -12.248 15.082 -7.153 1.00 42.06 99 THR A O 1
ATOM 756 N N . SER A 1 100 ? -10.696 13.650 -6.403 1.00 52.62 100 SER A N 1
ATOM 757 C CA . SER A 1 100 ? -10.634 12.815 -7.609 1.00 52.62 100 SER A CA 1
ATOM 758 C C . SER A 1 100 ? -11.453 11.534 -7.431 1.00 52.62 100 SER A C 1
ATOM 760 O O . SER A 1 100 ? -11.544 10.987 -6.329 1.00 52.62 100 SER A O 1
ATOM 762 N N . LYS A 1 101 ? -12.068 11.044 -8.521 1.00 62.53 101 LYS A N 1
ATOM 763 C CA . LYS A 1 101 ? -12.746 9.738 -8.535 1.00 62.53 101 LYS A CA 1
ATOM 764 C C . LYS A 1 101 ? -11.684 8.649 -8.427 1.00 62.53 101 LYS A C 1
ATOM 766 O O . LYS A 1 101 ? -11.142 8.195 -9.434 1.00 62.53 101 LYS A O 1
ATOM 771 N N . LEU A 1 102 ? -11.369 8.276 -7.195 1.00 72.75 102 LEU A N 1
ATOM 772 C CA . LEU A 1 102 ? -10.515 7.142 -6.904 1.00 72.75 102 LEU A CA 1
ATOM 773 C C . LEU A 1 102 ? -11.356 5.865 -6.988 1.00 72.75 102 LEU A C 1
ATOM 775 O O . LEU A 1 102 ? -12.296 5.699 -6.214 1.00 72.75 102 LEU A O 1
ATOM 779 N N . GLY A 1 103 ? -11.029 4.992 -7.936 1.00 83.81 103 GLY A N 1
ATOM 780 C CA . GLY A 1 103 ? -11.556 3.628 -8.004 1.00 83.81 103 GLY A CA 1
ATOM 781 C C . GLY A 1 103 ? -10.512 2.649 -7.487 1.00 83.81 103 GLY A C 1
ATOM 782 O O . GLY A 1 103 ? -9.316 2.871 -7.679 1.00 83.81 103 GLY A O 1
ATOM 783 N N . VAL A 1 104 ? -10.926 1.566 -6.838 1.00 88.88 104 VAL A N 1
ATOM 784 C CA . VAL A 1 104 ? -9.990 0.557 -6.328 1.00 88.88 104 VAL A CA 1
ATOM 785 C C . VAL A 1 104 ? -10.507 -0.805 -6.730 1.00 88.88 104 VAL A C 1
ATOM 787 O O . VAL A 1 104 ? -11.485 -1.269 -6.170 1.00 88.88 104 VAL A O 1
ATOM 790 N N . LYS A 1 105 ? -9.855 -1.476 -7.676 1.00 91.81 105 LYS A N 1
ATOM 791 C CA . LYS A 1 105 ? -10.330 -2.775 -8.167 1.00 91.81 105 LYS A CA 1
ATOM 792 C C . LYS A 1 105 ? -9.480 -3.912 -7.642 1.00 91.81 105 LYS A C 1
ATOM 794 O O . LYS A 1 105 ? -8.257 -3.853 -7.736 1.00 91.81 105 LYS A O 1
ATOM 799 N N . ALA A 1 106 ? -10.103 -4.961 -7.126 1.00 93.19 106 ALA A N 1
ATOM 800 C CA . ALA A 1 106 ? -9.395 -6.193 -6.809 1.00 93.19 106 ALA A CA 1
ATOM 801 C C . ALA A 1 106 ? -8.847 -6.829 -8.099 1.00 93.19 106 ALA A C 1
ATOM 803 O O . ALA A 1 106 ? -9.572 -6.982 -9.078 1.00 93.19 106 ALA A O 1
ATOM 804 N N . ILE A 1 107 ? -7.562 -7.185 -8.118 1.00 92.31 107 ILE A N 1
ATOM 805 C CA . ILE A 1 107 ? -6.938 -7.896 -9.251 1.00 92.31 107 ILE A CA 1
ATOM 806 C C . ILE A 1 107 ? -7.169 -9.402 -9.094 1.00 92.31 107 ILE A C 1
ATOM 808 O O . ILE A 1 107 ? -7.411 -10.115 -10.062 1.00 92.31 107 ILE A O 1
ATOM 812 N N . VAL A 1 108 ? -7.088 -9.867 -7.850 1.00 94.25 108 VAL A N 1
ATOM 813 C CA . VAL A 1 108 ? -7.310 -11.247 -7.415 1.00 94.25 108 VAL A CA 1
ATOM 814 C C . VAL A 1 108 ? -8.242 -11.234 -6.210 1.00 94.25 108 VAL A C 1
ATOM 816 O O . VAL A 1 108 ? -8.486 -10.167 -5.639 1.00 94.25 108 VAL A O 1
ATOM 819 N N . ASP A 1 109 ? -8.713 -12.400 -5.779 1.00 94.94 109 ASP A N 1
ATOM 820 C CA . ASP A 1 109 ? -9.469 -12.507 -4.533 1.00 94.94 109 ASP A CA 1
ATOM 821 C C . ASP A 1 109 ? -8.651 -11.918 -3.378 1.00 94.94 109 ASP A C 1
ATOM 823 O O . ASP A 1 109 ? -7.513 -12.314 -3.111 1.00 94.94 109 ASP A O 1
ATOM 827 N N . THR A 1 110 ? -9.215 -10.897 -2.742 1.00 94.56 110 THR A N 1
ATOM 828 C CA . THR A 1 110 ? -8.497 -10.013 -1.826 1.00 94.56 110 THR A CA 1
ATOM 829 C C . THR A 1 110 ? -9.241 -9.941 -0.504 1.00 94.56 110 THR A C 1
ATOM 831 O O . THR A 1 110 ? -10.458 -9.763 -0.459 1.00 94.56 110 THR A O 1
ATOM 834 N N . LYS A 1 111 ? -8.489 -10.063 0.590 1.00 95.12 111 LYS A N 1
ATOM 835 C CA . LYS A 1 111 ? -8.984 -9.869 1.951 1.00 95.12 111 LYS A CA 1
ATOM 836 C C . LYS A 1 111 ? -8.501 -8.521 2.454 1.00 95.12 111 LYS A C 1
ATOM 838 O O . LYS A 1 111 ? -7.294 -8.264 2.476 1.00 95.12 111 LYS A O 1
ATOM 843 N N . VAL A 1 112 ? -9.432 -7.673 2.870 1.00 95.06 112 VAL A N 1
ATOM 844 C CA . VAL A 1 112 ? -9.133 -6.340 3.394 1.00 95.06 112 VAL A CA 1
ATOM 845 C C . VAL A 1 112 ? -9.720 -6.150 4.786 1.00 95.06 112 VAL A C 1
ATOM 847 O O . VAL A 1 112 ? -10.768 -6.702 5.121 1.00 95.06 112 VAL A O 1
ATOM 850 N N . LEU A 1 113 ? -9.028 -5.353 5.591 1.00 95.69 113 LEU A N 1
ATOM 851 C CA . LEU A 1 113 ? -9.514 -4.853 6.867 1.00 95.69 113 LEU A CA 1
ATOM 852 C C . LEU A 1 113 ? -9.972 -3.407 6.668 1.00 95.69 113 LEU A C 1
ATOM 854 O O . LEU A 1 113 ? -9.208 -2.584 6.161 1.00 95.69 113 LEU A O 1
ATOM 858 N N . VAL A 1 114 ? -11.223 -3.112 7.008 1.00 95.00 114 VAL A N 1
ATOM 859 C CA . VAL A 1 114 ? -11.897 -1.859 6.652 1.00 95.00 114 VAL A CA 1
ATOM 860 C C . VAL A 1 114 ? 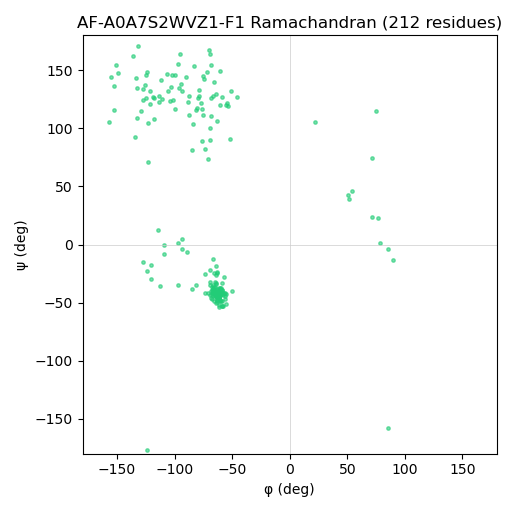-12.292 -1.093 7.901 1.00 95.00 114 VAL A C 1
ATOM 862 O O . VAL A 1 114 ? -13.013 -1.610 8.745 1.00 95.00 114 VAL A O 1
ATOM 865 N N . TRP A 1 115 ? -11.901 0.173 7.982 1.00 94.44 115 TRP A N 1
ATOM 866 C CA . TRP A 1 115 ? -12.379 1.103 8.996 1.00 94.44 115 TRP A CA 1
ATOM 867 C C . TRP A 1 115 ? -13.248 2.168 8.355 1.00 94.44 115 TRP A C 1
ATOM 869 O O . TRP A 1 115 ? -12.802 2.902 7.471 1.00 94.44 115 TRP A O 1
ATOM 879 N N . LYS A 1 116 ? -14.470 2.329 8.859 1.00 91.31 116 LYS A N 1
ATOM 880 C CA . LYS A 1 116 ? -15.258 3.527 8.561 1.00 91.31 116 LYS A CA 1
ATOM 881 C C . LYS A 1 116 ? -14.560 4.723 9.199 1.00 91.31 116 LYS A C 1
ATOM 883 O O . LYS A 1 116 ? -14.263 4.692 10.393 1.00 91.31 116 LYS A O 1
ATOM 888 N N . LEU A 1 117 ? -14.309 5.769 8.412 1.00 87.56 117 LEU A N 1
ATOM 889 C CA . LEU A 1 117 ? -13.553 6.925 8.888 1.00 87.56 117 LEU A CA 1
ATOM 890 C C . LEU A 1 117 ? -14.259 7.591 10.069 1.00 87.56 117 LEU A C 1
ATOM 892 O O . LEU A 1 117 ? -13.635 7.815 11.089 1.00 87.56 117 LEU A O 1
ATOM 896 N N . GLU A 1 118 ? -15.561 7.847 9.995 1.00 85.56 118 GLU A N 1
ATOM 897 C CA . GLU A 1 118 ? -16.260 8.589 11.053 1.00 85.56 118 GLU A CA 1
ATOM 898 C C . GLU A 1 118 ? -16.173 7.932 12.455 1.00 85.56 118 GLU A C 1
ATOM 900 O O . GLU A 1 118 ? -15.688 8.601 13.372 1.00 85.56 118 GLU A O 1
ATOM 905 N N . PRO A 1 119 ? -16.516 6.641 12.655 1.00 89.88 119 PRO A N 1
ATOM 906 C CA . PRO A 1 119 ? -16.327 5.973 13.947 1.00 89.88 119 PRO A CA 1
ATOM 907 C C . PRO A 1 119 ? -14.863 5.895 14.389 1.00 89.88 119 PRO A C 1
ATOM 909 O O . PRO A 1 119 ? -14.559 6.092 15.566 1.00 89.88 119 PRO A O 1
ATOM 912 N N . LEU A 1 120 ? -13.948 5.632 13.448 1.00 89.31 120 LEU A N 1
ATOM 913 C CA . LEU A 1 120 ? -12.518 5.599 13.736 1.00 89.31 120 LEU A CA 1
ATOM 914 C C . LEU A 1 120 ? -12.060 6.952 14.290 1.00 89.31 120 LEU A C 1
ATOM 916 O O . LEU A 1 120 ? -11.434 7.012 15.340 1.00 89.31 120 LEU A O 1
ATOM 920 N N . LEU A 1 121 ? -12.430 8.048 13.634 1.00 83.06 121 LEU A N 1
ATOM 921 C CA . LEU A 1 121 ? -12.039 9.400 14.024 1.00 83.06 121 LEU A CA 1
ATOM 922 C C . LEU A 1 121 ? -12.614 9.803 15.385 1.00 83.06 121 LEU A C 1
ATOM 924 O O . LEU A 1 121 ? -11.901 10.400 16.190 1.00 83.06 121 LEU A O 1
ATOM 928 N N . GLN A 1 122 ? -13.867 9.438 15.671 1.00 84.50 122 GLN A N 1
ATOM 929 C CA . GLN A 1 122 ? -14.470 9.653 16.991 1.00 84.50 122 GLN A CA 1
ATOM 930 C C . GLN A 1 122 ? -13.696 8.925 18.096 1.00 84.50 122 GLN A C 1
ATOM 932 O O . GLN A 1 122 ? -13.511 9.481 19.177 1.00 84.50 122 GLN A O 1
ATOM 937 N N . HIS A 1 123 ? -13.204 7.715 17.822 1.00 86.56 123 HIS A N 1
ATOM 938 C CA . HIS A 1 123 ? -12.375 6.977 18.769 1.00 86.56 123 HIS A CA 1
ATOM 939 C C . HIS A 1 123 ? -11.008 7.640 18.982 1.00 86.56 123 HIS A C 1
ATOM 941 O O . HIS A 1 123 ? -10.595 7.849 20.121 1.00 86.56 123 HIS A O 1
ATOM 947 N N . LEU A 1 124 ? -10.329 8.035 17.901 1.00 86.12 124 LEU A N 1
ATOM 948 C CA . LEU A 1 124 ? -9.016 8.688 17.982 1.00 86.12 124 LEU A CA 1
ATOM 949 C C . LEU A 1 124 ? -9.074 10.047 18.694 1.00 86.12 124 LEU A C 1
ATOM 951 O O . LEU A 1 124 ? -8.085 10.467 19.282 1.00 86.12 124 LEU A O 1
ATOM 955 N N . ALA A 1 125 ? -10.226 10.723 18.678 1.00 81.94 125 ALA A N 1
ATOM 956 C CA . ALA A 1 125 ? -10.448 11.956 19.434 1.00 81.94 125 ALA A CA 1
ATOM 957 C C . ALA A 1 125 ? -10.348 11.771 20.958 1.00 81.94 125 ALA A C 1
ATOM 959 O O . ALA A 1 125 ? -10.124 12.739 21.679 1.00 81.94 125 ALA A O 1
ATOM 960 N N . GLN A 1 126 ? -10.572 10.549 21.446 1.00 84.50 126 GLN A N 1
ATOM 961 C CA . GLN A 1 126 ? -10.658 10.226 22.872 1.00 84.50 126 GLN A CA 1
ATOM 962 C C . GLN A 1 126 ? -9.453 9.414 23.368 1.00 84.50 126 GLN A C 1
ATOM 964 O O . GLN A 1 126 ? -9.318 9.191 24.570 1.00 84.50 126 GLN A O 1
ATOM 969 N N . ASP A 1 127 ? -8.586 8.959 22.461 1.00 84.81 127 ASP A N 1
ATOM 970 C CA . ASP A 1 127 ? -7.474 8.057 22.756 1.00 84.81 127 ASP A CA 1
ATOM 971 C C . ASP A 1 127 ? -6.192 8.539 22.064 1.00 84.81 127 ASP A C 1
ATOM 973 O O . ASP A 1 127 ? -5.899 8.190 20.918 1.00 84.81 127 ASP A O 1
ATOM 977 N N . ASP A 1 128 ? -5.401 9.332 22.789 1.00 85.00 128 ASP A N 1
ATOM 978 C CA . ASP A 1 128 ? -4.136 9.883 22.292 1.00 85.00 128 ASP A CA 1
ATOM 979 C C . ASP A 1 128 ? -3.135 8.796 21.879 1.00 85.00 128 ASP A C 1
ATOM 981 O O . ASP A 1 128 ? -2.349 8.992 20.950 1.00 85.00 128 ASP A O 1
ATOM 985 N N . ALA A 1 129 ? -3.135 7.645 22.557 1.00 86.38 129 ALA A N 1
ATOM 986 C CA . ALA A 1 129 ? -2.229 6.553 22.221 1.00 86.38 129 ALA A CA 1
ATOM 987 C C . ALA A 1 129 ? -2.611 5.932 20.871 1.00 86.38 129 ALA A C 1
ATOM 989 O O . ALA A 1 129 ? -1.736 5.714 20.029 1.00 86.38 129 ALA A O 1
ATOM 990 N N . ALA A 1 130 ? -3.909 5.720 20.638 1.00 86.44 130 ALA A N 1
ATOM 991 C CA . ALA A 1 130 ? -4.422 5.266 19.349 1.00 86.44 130 ALA A CA 1
ATOM 992 C C . ALA A 1 130 ? -4.183 6.290 18.243 1.00 86.44 130 ALA A C 1
ATOM 994 O O . ALA A 1 130 ? -3.731 5.919 17.158 1.00 86.44 130 ALA A O 1
ATOM 995 N N . PHE A 1 131 ? -4.417 7.571 18.531 1.00 87.06 131 PHE A N 1
ATOM 996 C CA . PHE A 1 131 ? -4.150 8.658 17.599 1.00 87.06 131 PHE A CA 1
ATOM 997 C C . PHE A 1 131 ? -2.682 8.679 17.164 1.00 87.06 131 PHE A C 1
ATOM 999 O O . PHE A 1 131 ? -2.398 8.660 15.969 1.00 87.06 131 PHE A O 1
ATOM 1006 N N . ASN A 1 132 ? -1.744 8.688 18.115 1.00 86.12 132 ASN A N 1
ATOM 1007 C CA . ASN A 1 132 ? -0.317 8.775 17.802 1.00 86.12 132 ASN A CA 1
ATOM 1008 C C . ASN A 1 132 ? 0.174 7.539 17.050 1.00 86.12 132 ASN A C 1
ATOM 1010 O O . ASN A 1 132 ? 0.885 7.671 16.055 1.00 86.12 132 ASN A O 1
ATOM 1014 N N . GLY A 1 133 ? -0.236 6.349 17.489 1.00 87.75 133 GLY A N 1
ATOM 1015 C CA . GLY A 1 133 ? 0.152 5.112 16.826 1.00 87.75 133 GLY A CA 1
ATOM 1016 C C . GLY A 1 133 ? -0.368 5.037 15.390 1.00 87.75 133 GLY A C 1
ATOM 1017 O O . GLY A 1 133 ? 0.396 4.728 14.475 1.00 87.75 133 GLY A O 1
ATOM 1018 N N . LEU A 1 134 ? -1.636 5.403 15.159 1.00 88.06 134 LEU A N 1
ATOM 1019 C CA . LEU A 1 134 ? -2.190 5.433 13.808 1.00 88.06 134 LEU A CA 1
ATOM 1020 C C . LEU A 1 134 ? -1.552 6.532 12.949 1.00 88.06 134 LEU A C 1
ATOM 1022 O O . LEU A 1 134 ? -1.267 6.285 11.783 1.00 88.06 134 LEU A O 1
ATOM 1026 N N . LEU A 1 135 ? -1.274 7.714 13.506 1.00 86.06 135 LEU A N 1
ATOM 1027 C CA . LEU A 1 135 ? -0.581 8.790 12.792 1.00 86.06 135 LEU A CA 1
ATOM 1028 C C . LEU A 1 135 ? 0.780 8.322 12.253 1.00 86.06 135 LEU A C 1
ATOM 1030 O O . LEU A 1 135 ? 1.097 8.581 11.093 1.00 86.06 135 LEU A O 1
ATOM 1034 N N . HIS A 1 136 ? 1.565 7.606 13.062 1.00 87.56 136 HIS A N 1
ATOM 1035 C CA . HIS A 1 136 ? 2.836 7.034 12.614 1.00 87.56 136 HIS A CA 1
ATOM 1036 C C . HIS A 1 136 ? 2.646 5.994 11.506 1.00 87.56 136 HIS A C 1
ATOM 1038 O O . HIS A 1 136 ? 3.349 6.052 10.501 1.00 87.56 136 HIS A O 1
ATOM 1044 N N . ILE A 1 137 ? 1.656 5.106 11.631 1.00 88.44 137 ILE A N 1
ATOM 1045 C CA . ILE A 1 137 ? 1.342 4.105 10.599 1.00 88.44 137 ILE A CA 1
ATOM 1046 C C . ILE A 1 137 ? 0.947 4.768 9.276 1.00 88.44 137 ILE A C 1
ATOM 1048 O O . ILE A 1 137 ? 1.446 4.381 8.220 1.00 88.44 137 ILE A O 1
ATOM 1052 N N . VAL A 1 138 ? 0.073 5.778 9.319 1.00 85.56 138 VAL A N 1
ATOM 1053 C CA . VAL A 1 138 ? -0.349 6.514 8.122 1.00 85.56 138 VAL A CA 1
ATOM 1054 C C . VAL A 1 138 ? 0.843 7.216 7.477 1.00 85.56 138 VAL A C 1
ATOM 1056 O O . VAL A 1 138 ? 1.005 7.127 6.262 1.00 85.56 138 VAL A O 1
ATOM 1059 N N . ASN A 1 139 ? 1.703 7.865 8.262 1.00 83.94 139 ASN A N 1
ATOM 1060 C CA . ASN A 1 139 ? 2.894 8.531 7.736 1.00 83.94 139 ASN A CA 1
ATOM 1061 C C . ASN A 1 139 ? 3.877 7.543 7.094 1.00 83.94 139 ASN A C 1
ATOM 1063 O O . ASN A 1 139 ? 4.331 7.791 5.978 1.00 83.94 139 ASN A O 1
ATOM 1067 N N . ASP A 1 140 ? 4.152 6.405 7.734 1.00 85.19 140 ASP A N 1
ATOM 1068 C CA . ASP A 1 140 ? 5.014 5.357 7.173 1.00 85.19 140 ASP A CA 1
ATOM 1069 C C . ASP A 1 140 ? 4.438 4.800 5.863 1.00 85.19 140 ASP A C 1
ATOM 1071 O O . ASP A 1 140 ? 5.158 4.617 4.877 1.00 85.19 140 ASP A O 1
ATOM 1075 N N . ALA A 1 141 ? 3.122 4.579 5.817 1.00 82.88 141 ALA A N 1
ATOM 1076 C CA . ALA A 1 141 ? 2.439 4.115 4.616 1.00 82.88 141 ALA A CA 1
ATOM 1077 C C . ALA A 1 141 ? 2.477 5.162 3.487 1.00 82.88 141 ALA A C 1
ATOM 1079 O O . ALA A 1 141 ? 2.707 4.808 2.329 1.00 82.88 141 ALA A O 1
ATOM 1080 N N . LEU A 1 142 ? 2.310 6.450 3.805 1.00 79.00 142 LEU A N 1
ATOM 1081 C CA . LEU A 1 142 ? 2.442 7.542 2.838 1.00 79.00 142 LEU A CA 1
ATOM 1082 C C . LEU A 1 142 ? 3.872 7.646 2.297 1.00 79.00 142 LEU A C 1
ATOM 1084 O O . LEU A 1 142 ? 4.042 7.757 1.085 1.00 79.00 142 LEU A O 1
ATOM 1088 N N . LEU A 1 143 ? 4.891 7.553 3.155 1.00 78.31 143 LEU A N 1
ATOM 1089 C CA . LEU A 1 143 ? 6.297 7.556 2.736 1.00 78.31 143 LEU A CA 1
ATOM 1090 C C . LEU A 1 143 ? 6.608 6.376 1.812 1.00 78.31 143 LEU A C 1
ATOM 1092 O O . LEU A 1 143 ? 7.222 6.565 0.760 1.00 78.31 143 LEU A O 1
ATOM 1096 N N . LYS A 1 144 ? 6.113 5.178 2.144 1.00 74.88 144 LYS A N 1
ATOM 1097 C CA . LYS A 1 144 ? 6.234 3.998 1.280 1.00 74.88 144 LYS A CA 1
ATOM 1098 C C . LYS A 1 144 ? 5.560 4.223 -0.076 1.00 74.88 144 LYS A C 1
ATOM 1100 O O . LYS A 1 144 ? 6.149 3.909 -1.106 1.00 74.88 144 LYS A O 1
ATOM 1105 N N . ASN A 1 145 ? 4.362 4.807 -0.101 1.00 69.50 145 ASN A N 1
ATOM 1106 C CA . ASN A 1 145 ? 3.646 5.098 -1.345 1.00 69.50 145 ASN A CA 1
ATOM 1107 C C . ASN A 1 145 ? 4.353 6.164 -2.197 1.00 69.50 145 ASN A C 1
ATOM 1109 O O . ASN A 1 145 ? 4.372 6.045 -3.422 1.00 69.50 145 ASN A O 1
ATOM 1113 N N . VAL A 1 146 ? 4.957 7.183 -1.576 1.00 70.38 146 VAL A N 1
ATOM 1114 C CA . VAL A 1 146 ? 5.779 8.182 -2.279 1.00 70.38 146 VAL A CA 1
ATOM 1115 C C . VAL A 1 146 ? 7.000 7.517 -2.905 1.00 70.38 146 VAL A C 1
ATOM 1117 O O . VAL A 1 146 ? 7.237 7.709 -4.095 1.00 70.38 146 VAL A O 1
ATOM 1120 N N . HIS A 1 147 ? 7.718 6.689 -2.145 1.00 67.44 147 HIS A N 1
ATOM 1121 C CA . HIS A 1 147 ? 8.896 5.980 -2.640 1.00 67.44 147 HIS A CA 1
ATOM 1122 C C . HIS A 1 147 ? 8.554 5.029 -3.799 1.00 67.44 147 HIS A C 1
ATOM 1124 O O . HIS A 1 147 ? 9.196 5.065 -4.844 1.00 67.44 147 HIS A O 1
ATOM 1130 N N . LEU A 1 148 ? 7.474 4.247 -3.676 1.00 65.50 148 LEU A N 1
ATOM 1131 C CA . LEU A 1 148 ? 7.000 3.362 -4.747 1.00 65.50 148 LEU A CA 1
ATOM 1132 C C . LEU A 1 148 ? 6.572 4.136 -6.001 1.00 65.50 148 LEU A C 1
ATOM 1134 O O . LEU A 1 148 ? 6.813 3.690 -7.125 1.00 65.50 148 LEU A O 1
ATOM 1138 N N . ARG A 1 149 ? 5.932 5.299 -5.832 1.00 64.62 149 ARG A N 1
ATOM 1139 C CA . ARG A 1 149 ? 5.546 6.162 -6.955 1.00 64.62 149 ARG A CA 1
ATOM 1140 C C . ARG A 1 149 ? 6.770 6.738 -7.663 1.00 64.62 149 ARG A C 1
ATOM 1142 O O . ARG A 1 149 ? 6.737 6.846 -8.889 1.00 64.62 149 ARG A O 1
ATOM 1149 N N . ASP A 1 150 ? 7.805 7.104 -6.915 1.00 73.31 150 ASP A N 1
ATOM 1150 C CA . ASP A 1 150 ? 9.067 7.588 -7.471 1.00 73.31 150 ASP A CA 1
ATOM 1151 C C . ASP A 1 150 ? 9.757 6.483 -8.283 1.00 73.31 150 ASP A C 1
ATOM 1153 O O . ASP A 1 150 ? 9.975 6.655 -9.482 1.00 73.31 150 ASP A O 1
ATOM 1157 N N . GLN A 1 151 ? 9.911 5.285 -7.703 1.00 71.69 151 GLN A N 1
ATOM 1158 C CA . GLN A 1 151 ? 10.483 4.125 -8.398 1.00 71.69 151 GLN A CA 1
ATOM 1159 C C . GLN A 1 151 ? 9.681 3.746 -9.652 1.00 71.69 151 GLN A C 1
ATOM 1161 O O . GLN A 1 151 ? 10.239 3.501 -10.716 1.00 71.69 151 GLN A O 1
ATOM 1166 N N . THR A 1 152 ? 8.346 3.787 -9.592 1.00 72.81 152 THR A N 1
ATOM 1167 C CA . THR A 1 152 ? 7.501 3.522 -10.771 1.00 72.81 152 THR A CA 1
ATOM 1168 C C . THR A 1 152 ? 7.750 4.539 -11.893 1.00 72.81 152 THR A C 1
ATOM 1170 O O . THR A 1 152 ? 7.711 4.189 -13.076 1.00 72.81 152 THR A O 1
ATOM 1173 N N . GLN A 1 153 ? 7.987 5.811 -11.557 1.00 76.94 153 GLN A N 1
ATOM 1174 C CA . GLN A 1 153 ? 8.334 6.825 -12.554 1.00 76.94 153 GLN A CA 1
ATOM 1175 C C . GLN A 1 153 ? 9.741 6.624 -13.106 1.00 76.94 153 GLN A C 1
ATOM 1177 O O . GLN A 1 153 ? 9.922 6.733 -14.321 1.00 76.94 153 GLN A O 1
ATOM 1182 N N . VAL A 1 154 ? 10.704 6.296 -12.247 1.00 80.31 154 VAL A N 1
ATOM 1183 C CA . VAL A 1 154 ? 12.061 5.915 -12.644 1.00 80.31 154 VAL A CA 1
ATOM 1184 C C . VAL A 1 154 ? 12.007 4.749 -13.635 1.00 80.31 154 VAL A C 1
ATOM 1186 O O . VAL A 1 154 ? 12.493 4.893 -14.754 1.00 80.31 154 VAL A O 1
ATOM 1189 N N . ASN A 1 155 ? 11.291 3.671 -13.321 1.00 81.69 155 ASN A N 1
ATOM 1190 C CA . ASN A 1 155 ? 11.175 2.492 -14.185 1.00 81.69 155 ASN A CA 1
ATOM 1191 C C . ASN A 1 155 ? 10.507 2.811 -15.527 1.00 81.69 155 ASN A C 1
ATOM 1193 O O . ASN A 1 155 ? 10.950 2.345 -16.574 1.00 81.69 155 ASN A O 1
ATOM 1197 N N . LYS A 1 156 ? 9.475 3.665 -15.543 1.00 83.06 156 LYS A N 1
ATOM 1198 C CA . LYS A 1 156 ? 8.856 4.122 -16.801 1.00 83.06 156 LYS A CA 1
ATOM 1199 C C . LYS A 1 156 ? 9.822 4.937 -17.658 1.00 83.06 156 LYS A C 1
ATOM 1201 O O . LYS A 1 156 ? 9.847 4.763 -18.876 1.00 83.06 156 LYS A O 1
ATOM 1206 N N . ARG A 1 157 ? 10.603 5.834 -17.045 1.00 85.38 157 ARG A N 1
ATOM 1207 C CA . ARG A 1 157 ? 11.629 6.618 -17.753 1.00 85.38 157 ARG A CA 1
ATOM 1208 C C . ARG A 1 157 ? 12.737 5.714 -18.273 1.00 85.38 157 ARG A C 1
ATOM 1210 O O . ARG A 1 157 ? 13.160 5.900 -19.411 1.00 85.38 157 ARG A O 1
ATOM 1217 N N . TYR A 1 158 ? 13.129 4.717 -17.485 1.00 88.00 158 TYR A N 1
ATOM 1218 C CA . TYR A 1 158 ? 14.099 3.713 -17.882 1.00 88.00 158 TYR A CA 1
ATOM 1219 C C . TYR A 1 158 ? 13.620 2.915 -19.094 1.00 88.00 158 TYR A C 1
ATOM 1221 O O . TYR A 1 158 ? 14.283 2.914 -20.126 1.00 88.00 158 TYR A O 1
ATOM 1229 N N . ALA A 1 159 ? 12.421 2.329 -19.026 1.00 86.81 159 ALA A N 1
ATOM 1230 C CA . ALA A 1 159 ? 11.836 1.565 -20.124 1.00 86.81 159 ALA A CA 1
ATOM 1231 C C . ALA A 1 159 ? 11.667 2.413 -21.395 1.00 86.81 159 ALA A C 1
ATOM 1233 O O . ALA A 1 159 ? 11.903 1.934 -22.503 1.00 86.81 159 ALA A O 1
ATOM 1234 N N . ALA A 1 160 ? 11.303 3.694 -21.259 1.00 87.06 160 ALA A N 1
ATOM 1235 C CA . ALA A 1 160 ? 11.234 4.617 -22.389 1.00 87.06 160 ALA A CA 1
ATOM 1236 C C . ALA A 1 160 ? 12.616 4.906 -22.997 1.00 87.06 160 ALA A C 1
ATOM 1238 O O . ALA A 1 160 ? 12.739 4.956 -24.224 1.00 87.06 160 ALA A O 1
ATOM 1239 N N . TYR A 1 161 ? 13.648 5.079 -22.164 1.00 88.19 161 TYR A N 1
ATOM 1240 C CA . TYR A 1 161 ? 15.016 5.277 -22.634 1.00 88.19 161 TYR A CA 1
ATOM 1241 C C . TYR A 1 161 ? 15.541 4.015 -23.334 1.00 88.19 161 TYR A C 1
ATOM 1243 O O . TYR A 1 161 ? 15.960 4.092 -24.487 1.00 88.19 161 TYR A O 1
ATOM 1251 N N . LEU A 1 162 ? 15.390 2.847 -22.709 1.00 87.69 162 LEU A N 1
ATOM 1252 C CA . LEU A 1 162 ? 15.755 1.550 -23.277 1.00 87.69 162 LEU A CA 1
ATOM 1253 C C . LEU A 1 162 ? 15.049 1.300 -24.619 1.00 87.69 162 LEU A C 1
ATOM 1255 O O . LEU A 1 162 ? 15.693 0.976 -25.615 1.00 87.69 162 LEU A O 1
ATOM 1259 N N . LYS A 1 163 ? 13.737 1.555 -24.689 1.00 88.44 163 LYS A N 1
ATOM 1260 C CA . LYS A 1 163 ? 12.963 1.465 -25.933 1.0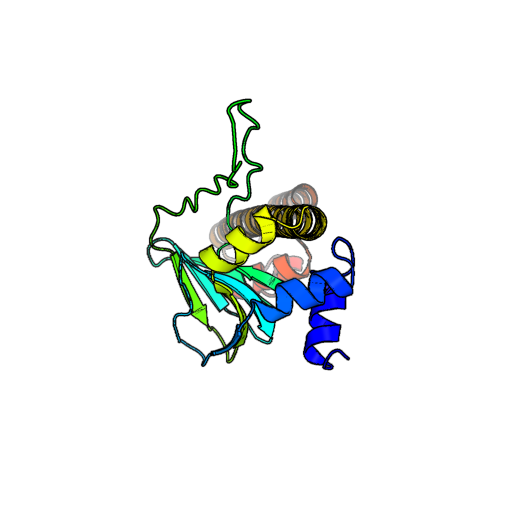0 88.44 163 LYS A CA 1
ATOM 1261 C C . LYS A 1 163 ? 13.503 2.392 -27.015 1.00 88.44 163 LYS A C 1
ATOM 1263 O O . LYS A 1 163 ? 13.574 1.986 -28.173 1.00 88.44 163 LYS A O 1
ATOM 1268 N N . LYS A 1 164 ? 13.864 3.631 -26.668 1.00 87.75 164 LYS A N 1
ATOM 1269 C CA . LYS A 1 164 ? 14.436 4.588 -27.623 1.00 87.75 164 LYS A CA 1
ATOM 1270 C C . LYS A 1 164 ? 15.751 4.064 -28.197 1.00 87.75 164 LYS A C 1
ATOM 1272 O O . LYS A 1 164 ? 15.912 4.112 -29.415 1.00 87.75 164 LYS A O 1
ATOM 1277 N N . VAL A 1 165 ? 16.641 3.551 -27.349 1.00 86.50 165 VAL A N 1
ATOM 1278 C CA . VAL A 1 165 ? 17.935 2.996 -27.770 1.00 86.50 165 VAL A CA 1
ATOM 1279 C C . VAL A 1 165 ? 17.715 1.807 -28.704 1.00 86.50 165 VAL A C 1
ATOM 1281 O O . VAL A 1 165 ? 18.177 1.836 -29.840 1.00 86.50 165 VAL A O 1
ATOM 1284 N N . ILE A 1 166 ? 16.899 0.832 -28.295 1.00 84.12 166 ILE A N 1
ATOM 1285 C CA . ILE A 1 166 ? 16.604 -0.370 -29.091 1.00 84.12 166 ILE A CA 1
ATOM 1286 C C . ILE A 1 166 ? 15.936 -0.024 -30.432 1.00 84.12 166 ILE A C 1
ATOM 1288 O O . ILE A 1 166 ? 16.288 -0.572 -31.470 1.00 84.12 166 ILE A O 1
ATOM 1292 N N . THR A 1 167 ? 14.989 0.919 -30.449 1.00 82.94 167 THR A N 1
ATOM 1293 C CA . THR A 1 167 ? 14.303 1.316 -31.696 1.00 82.94 167 THR A CA 1
ATOM 1294 C C . THR A 1 167 ? 15.233 2.071 -32.650 1.00 82.94 167 THR A C 1
ATOM 1296 O O . THR A 1 167 ? 15.105 1.938 -33.865 1.00 82.94 167 THR A O 1
ATOM 1299 N N . SER A 1 168 ? 16.160 2.871 -32.114 1.00 81.75 168 SER A N 1
ATOM 1300 C CA . SER A 1 168 ? 17.132 3.626 -32.920 1.00 81.75 168 SER A CA 1
ATOM 1301 C C . SER A 1 168 ? 18.223 2.719 -33.495 1.00 81.75 168 SER A C 1
ATOM 1303 O O . SER A 1 168 ? 18.784 3.012 -34.548 1.00 81.75 168 SER A O 1
ATOM 1305 N N . HIS A 1 169 ? 18.481 1.596 -32.828 1.00 70.88 169 HIS A N 1
ATOM 1306 C CA . HIS A 1 169 ? 19.559 0.668 -33.124 1.00 70.88 169 HIS A CA 1
ATOM 1307 C C . HIS A 1 169 ? 18.992 -0.732 -33.366 1.00 70.88 169 HIS A C 1
ATOM 1309 O O . HIS A 1 169 ? 19.128 -1.635 -32.547 1.00 70.88 169 HIS A O 1
ATOM 1315 N N . ARG A 1 170 ? 18.316 -0.865 -34.516 1.00 64.19 170 ARG A N 1
ATOM 1316 C CA . ARG A 1 170 ? 17.460 -2.002 -34.894 1.00 64.19 170 ARG A CA 1
ATOM 1317 C C . ARG A 1 170 ? 18.114 -3.377 -34.719 1.00 64.19 170 ARG A C 1
ATOM 1319 O O . ARG A 1 170 ? 17.437 -4.294 -34.269 1.00 64.19 170 ARG A O 1
ATOM 1326 N N . ASP A 1 171 ? 19.399 -3.477 -35.057 1.00 66.38 171 ASP A N 1
ATOM 1327 C CA . ASP A 1 171 ? 20.132 -4.747 -35.097 1.00 66.38 171 ASP A CA 1
ATOM 1328 C C . ASP A 1 171 ? 21.348 -4.765 -34.160 1.00 66.38 171 ASP A C 1
ATOM 1330 O O . ASP A 1 171 ? 21.882 -5.835 -33.883 1.00 66.38 171 ASP A O 1
ATOM 1334 N N . THR A 1 172 ? 21.832 -3.603 -33.695 1.00 77.31 172 THR A N 1
ATOM 1335 C CA . THR A 1 172 ? 23.046 -3.553 -32.866 1.00 77.31 172 THR A CA 1
ATOM 1336 C C . THR A 1 172 ? 23.104 -2.361 -31.917 1.00 77.31 172 THR A C 1
ATOM 1338 O O . THR A 1 172 ? 23.206 -1.232 -32.386 1.00 77.31 172 THR A O 1
ATOM 1341 N N . ILE A 1 173 ? 23.102 -2.592 -30.599 1.00 80.50 173 ILE A N 1
ATOM 1342 C CA . ILE A 1 173 ? 23.203 -1.540 -29.574 1.00 80.50 173 ILE A CA 1
ATOM 1343 C C . ILE A 1 173 ? 24.674 -1.115 -29.405 1.00 80.50 173 ILE A C 1
ATOM 1345 O O . ILE A 1 173 ? 25.493 -1.936 -28.977 1.00 80.50 173 ILE A O 1
ATOM 1349 N N . PRO A 1 174 ? 25.021 0.156 -29.683 1.00 83.50 174 PRO A N 1
ATOM 1350 C CA . PRO A 1 174 ? 26.373 0.674 -29.503 1.00 83.50 174 PRO A CA 1
ATOM 1351 C C . PRO A 1 174 ? 26.872 0.595 -28.050 1.00 83.50 174 PRO A C 1
ATOM 1353 O O . PRO A 1 174 ? 26.098 0.695 -27.095 1.00 83.50 174 PRO A O 1
ATOM 1356 N N . ALA A 1 175 ? 28.186 0.433 -27.872 1.00 82.38 175 ALA A N 1
ATOM 1357 C CA . ALA A 1 175 ? 28.800 0.292 -26.550 1.00 82.38 175 ALA A CA 1
ATOM 1358 C C . ALA A 1 175 ? 28.662 1.556 -25.678 1.00 82.38 175 ALA A C 1
ATOM 1360 O O . ALA A 1 175 ? 28.517 1.452 -24.463 1.00 82.38 175 ALA A O 1
ATOM 1361 N N . ASP A 1 176 ? 28.663 2.739 -26.290 1.00 83.75 176 ASP A N 1
ATOM 1362 C CA . ASP A 1 176 ? 28.440 4.030 -25.636 1.00 83.75 176 ASP A CA 1
ATOM 1363 C C . ASP A 1 176 ? 27.010 4.170 -25.098 1.00 83.75 176 ASP A C 1
ATOM 1365 O O . ASP A 1 176 ? 26.831 4.585 -23.953 1.00 83.75 176 ASP A O 1
ATOM 1369 N N . GLU A 1 177 ? 25.998 3.735 -25.854 1.00 85.88 177 GLU A N 1
ATOM 1370 C CA . GLU A 1 177 ? 24.608 3.700 -25.374 1.00 85.88 177 GLU A CA 1
ATOM 1371 C C . GLU A 1 177 ? 24.412 2.662 -24.258 1.00 85.88 177 GLU A C 1
ATOM 1373 O O . GLU A 1 177 ? 23.705 2.930 -23.287 1.00 85.88 177 GLU A O 1
ATOM 1378 N N . LYS A 1 178 ? 25.088 1.503 -24.323 1.00 84.56 178 LYS A N 1
ATOM 1379 C CA . LYS A 1 178 ? 25.093 0.536 -23.207 1.00 84.56 178 LYS A CA 1
ATOM 1380 C C . LYS A 1 178 ? 25.700 1.133 -21.943 1.00 84.56 178 LYS A C 1
ATOM 1382 O O . LYS A 1 178 ? 25.117 1.001 -20.871 1.00 84.56 178 LYS A O 1
ATOM 1387 N N . MET A 1 179 ? 26.841 1.812 -22.060 1.00 85.81 179 MET A N 1
ATOM 1388 C CA . MET A 1 179 ? 27.471 2.493 -20.926 1.00 85.81 179 MET A CA 1
ATOM 1389 C C . MET A 1 179 ? 26.563 3.583 -20.349 1.00 85.81 179 MET A C 1
ATOM 1391 O O . MET A 1 179 ? 26.433 3.682 -19.130 1.00 85.81 179 MET A O 1
ATOM 1395 N N . ALA A 1 180 ? 25.901 4.366 -21.204 1.00 86.00 180 ALA A N 1
ATOM 1396 C CA . ALA A 1 180 ? 24.955 5.390 -20.774 1.00 86.00 180 ALA A CA 1
ATOM 1397 C C . ALA A 1 180 ? 23.731 4.786 -20.065 1.00 86.00 180 ALA A C 1
ATOM 1399 O O . ALA A 1 180 ? 23.309 5.303 -19.029 1.00 86.00 180 ALA A O 1
ATOM 1400 N N . LEU A 1 181 ? 23.197 3.666 -20.564 1.00 86.69 181 LEU A N 1
ATOM 1401 C CA . LEU A 1 181 ? 22.110 2.929 -19.919 1.00 86.69 181 LEU A CA 1
ATOM 1402 C C . LEU A 1 181 ? 22.534 2.373 -18.557 1.00 86.69 181 LEU A C 1
ATOM 1404 O O . LEU A 1 181 ? 21.784 2.531 -17.597 1.00 86.69 181 LEU A O 1
ATOM 1408 N N . THR A 1 182 ? 23.723 1.779 -18.441 1.00 87.25 182 THR A N 1
ATOM 1409 C CA . THR A 1 182 ? 24.245 1.272 -17.161 1.00 87.25 182 THR A CA 1
ATOM 1410 C C . THR A 1 182 ? 24.447 2.402 -16.154 1.00 87.25 182 THR A C 1
ATOM 1412 O O . THR A 1 182 ? 23.932 2.323 -15.042 1.00 87.25 182 THR A O 1
ATOM 1415 N N . ALA A 1 183 ? 25.088 3.502 -16.556 1.00 86.00 183 ALA A N 1
ATOM 1416 C CA . ALA A 1 183 ? 25.274 4.664 -15.689 1.00 86.00 183 ALA A CA 1
ATOM 1417 C C . ALA A 1 183 ? 23.932 5.271 -15.243 1.00 86.00 183 ALA A C 1
ATOM 1419 O O . ALA A 1 183 ? 23.780 5.692 -14.097 1.00 86.00 183 ALA A O 1
ATOM 1420 N N . TRP A 1 184 ? 22.929 5.290 -16.128 1.00 87.88 184 TRP A N 1
ATOM 1421 C CA . TRP A 1 184 ? 21.587 5.751 -15.781 1.00 87.88 184 TRP A CA 1
ATOM 1422 C C . TRP A 1 184 ? 20.907 4.815 -14.776 1.00 87.88 184 TRP A C 1
ATOM 1424 O O . TRP A 1 184 ? 20.284 5.302 -13.831 1.00 87.88 184 TRP A O 1
ATOM 1434 N N . ARG A 1 185 ? 21.037 3.491 -14.944 1.00 90.06 185 ARG A N 1
ATOM 1435 C CA . ARG A 1 185 ? 20.503 2.494 -14.000 1.00 90.06 185 ARG A CA 1
ATOM 1436 C C . ARG A 1 185 ? 21.106 2.661 -12.613 1.00 90.06 185 ARG A C 1
ATOM 1438 O O . ARG A 1 185 ? 20.355 2.739 -11.647 1.00 90.06 185 ARG A O 1
ATOM 1445 N N . GLU A 1 186 ? 22.429 2.776 -12.529 1.00 84.31 186 GLU A N 1
ATOM 1446 C CA . GLU A 1 186 ? 23.148 2.973 -11.265 1.00 84.31 186 GLU A CA 1
ATOM 1447 C C . GLU A 1 186 ? 22.731 4.281 -10.584 1.00 84.31 186 GLU A C 1
ATOM 1449 O O . GLU A 1 186 ? 22.399 4.289 -9.399 1.00 84.31 186 GLU A O 1
ATOM 1454 N N . ALA A 1 187 ? 22.662 5.380 -11.342 1.00 78.19 187 ALA A N 1
ATOM 1455 C CA . ALA A 1 187 ? 22.290 6.691 -10.811 1.00 78.19 187 ALA A CA 1
ATOM 1456 C C . ALA A 1 187 ? 20.840 6.766 -10.301 1.00 78.19 187 ALA A C 1
ATOM 1458 O O . ALA A 1 187 ? 20.536 7.619 -9.468 1.00 78.19 187 ALA A O 1
ATOM 1459 N N . ASN A 1 188 ? 19.947 5.906 -10.799 1.00 79.31 188 ASN A N 1
ATOM 1460 C CA . ASN A 1 188 ? 18.529 5.895 -10.432 1.00 79.31 188 ASN A CA 1
ATOM 1461 C C . ASN A 1 188 ? 18.108 4.617 -9.685 1.00 79.31 188 ASN A C 1
ATOM 1463 O O . ASN A 1 188 ? 16.915 4.385 -9.526 1.00 79.31 188 ASN A O 1
ATOM 1467 N N . ALA A 1 189 ? 19.066 3.802 -9.227 1.00 82.31 189 ALA A N 1
ATOM 1468 C CA . ALA A 1 189 ? 18.825 2.566 -8.479 1.00 82.31 189 ALA A CA 1
ATOM 1469 C C . ALA A 1 189 ? 17.814 1.607 -9.146 1.00 82.31 189 ALA A C 1
ATOM 1471 O O . ALA A 1 189 ? 16.957 1.033 -8.475 1.00 82.31 189 ALA A O 1
ATOM 1472 N N . VAL A 1 190 ? 17.908 1.433 -10.469 1.00 84.56 190 VAL A N 1
ATOM 1473 C CA . VAL A 1 190 ? 17.119 0.421 -11.193 1.00 84.56 190 VAL A CA 1
ATOM 1474 C C . VAL A 1 190 ? 17.744 -0.950 -10.971 1.00 84.56 190 VAL A C 1
ATOM 1476 O O . VAL A 1 190 ? 18.910 -1.159 -11.323 1.00 84.56 190 VAL A O 1
ATOM 1479 N N . SER A 1 191 ? 16.974 -1.888 -10.424 1.00 83.50 191 SER A N 1
ATOM 1480 C CA . SER A 1 191 ? 17.460 -3.237 -10.129 1.00 83.50 191 SER A CA 1
ATOM 1481 C C . SER A 1 191 ? 17.710 -4.063 -11.400 1.00 83.50 191 SER A C 1
ATOM 1483 O O . SER A 1 191 ? 17.318 -3.691 -12.511 1.00 83.50 191 SER A O 1
ATOM 1485 N N . ASP A 1 192 ? 18.397 -5.198 -11.257 1.00 84.56 192 ASP A N 1
ATOM 1486 C CA . ASP A 1 192 ? 18.580 -6.150 -12.361 1.00 84.56 192 ASP A CA 1
ATOM 1487 C C . ASP A 1 192 ? 17.259 -6.795 -12.793 1.00 84.56 192 ASP A C 1
ATOM 1489 O O . ASP A 1 192 ? 17.023 -6.949 -13.988 1.00 84.56 192 ASP A O 1
ATOM 1493 N N . GLU A 1 193 ? 16.361 -7.083 -11.848 1.00 83.75 193 GLU A N 1
ATOM 1494 C CA . GLU A 1 193 ? 15.022 -7.610 -12.142 1.00 83.75 193 GLU A CA 1
ATOM 1495 C C . GLU A 1 193 ? 14.196 -6.602 -12.959 1.00 83.75 193 GLU A C 1
ATOM 1497 O O . GLU A 1 193 ? 13.625 -6.951 -13.989 1.00 83.75 193 GLU A O 1
ATOM 1502 N N . GLU A 1 194 ? 14.204 -5.322 -12.569 1.00 83.50 194 GLU A N 1
ATOM 1503 C CA . GLU A 1 194 ? 13.491 -4.255 -13.288 1.00 83.50 194 GLU A CA 1
ATOM 1504 C C . GLU A 1 194 ? 14.048 -4.040 -14.706 1.00 83.50 194 GLU A C 1
ATOM 1506 O O . GLU A 1 194 ? 13.306 -3.718 -15.639 1.00 83.50 194 GLU A O 1
ATOM 1511 N N . HIS A 1 195 ? 15.358 -4.226 -14.884 1.00 86.75 195 HIS A N 1
ATOM 1512 C CA . HIS A 1 195 ? 16.002 -4.186 -16.191 1.00 86.75 195 HIS A CA 1
ATOM 1513 C C . HIS A 1 195 ? 15.594 -5.366 -17.076 1.00 86.75 195 HIS A C 1
ATOM 1515 O O . HIS A 1 195 ? 15.235 -5.155 -18.237 1.00 86.75 195 HIS A O 1
ATOM 1521 N N . GLN A 1 196 ? 15.605 -6.582 -16.529 1.00 86.62 196 GLN A N 1
ATOM 1522 C CA . GLN A 1 196 ? 15.181 -7.790 -17.237 1.00 86.62 196 GLN A CA 1
ATOM 1523 C C . GLN A 1 196 ? 13.711 -7.709 -17.652 1.00 86.62 196 GLN A C 1
ATOM 1525 O O . GLN A 1 196 ? 13.389 -7.996 -18.804 1.00 86.62 196 GLN A O 1
ATOM 1530 N N . ASP A 1 197 ? 12.835 -7.228 -16.769 1.00 84.31 197 ASP A N 1
ATOM 1531 C CA . ASP A 1 197 ? 11.424 -6.993 -17.083 1.00 84.31 197 ASP A CA 1
ATOM 1532 C C . ASP A 1 197 ? 11.260 -5.967 -18.215 1.00 84.31 197 ASP A C 1
ATOM 1534 O O . ASP A 1 197 ? 10.460 -6.157 -19.139 1.00 84.31 197 ASP A O 1
ATOM 1538 N N . ALA A 1 198 ? 12.042 -4.881 -18.186 1.00 86.12 198 ALA A N 1
ATOM 1539 C CA . ALA A 1 198 ? 12.023 -3.872 -19.239 1.00 86.12 198 ALA A CA 1
ATOM 1540 C C . ALA A 1 198 ? 12.496 -4.440 -20.590 1.00 86.12 198 ALA A C 1
ATOM 1542 O O . ALA A 1 198 ? 11.856 -4.171 -21.609 1.00 86.12 198 ALA A O 1
ATOM 1543 N N . LEU A 1 199 ? 13.554 -5.257 -20.612 1.00 87.88 199 LEU A N 1
ATOM 1544 C CA . LEU A 1 199 ? 14.024 -5.957 -21.814 1.00 87.88 199 LEU A CA 1
ATOM 1545 C C . LEU A 1 199 ? 12.979 -6.944 -22.344 1.00 87.88 199 LEU A C 1
ATOM 1547 O O . LEU A 1 199 ? 12.605 -6.871 -23.518 1.00 87.88 199 LEU A O 1
ATOM 1551 N N . ALA A 1 200 ? 12.435 -7.792 -21.470 1.00 85.56 200 ALA A N 1
ATOM 1552 C CA . ALA A 1 200 ? 11.417 -8.775 -21.818 1.00 85.56 200 ALA A CA 1
ATOM 1553 C C . ALA A 1 200 ? 10.169 -8.104 -22.411 1.00 85.56 200 ALA A C 1
ATOM 1555 O O . ALA A 1 200 ? 9.621 -8.574 -23.409 1.00 85.56 200 ALA A O 1
ATOM 1556 N N . SER A 1 201 ? 9.763 -6.947 -21.872 1.00 84.62 201 SER A N 1
ATOM 1557 C CA . SER A 1 201 ? 8.639 -6.157 -22.399 1.0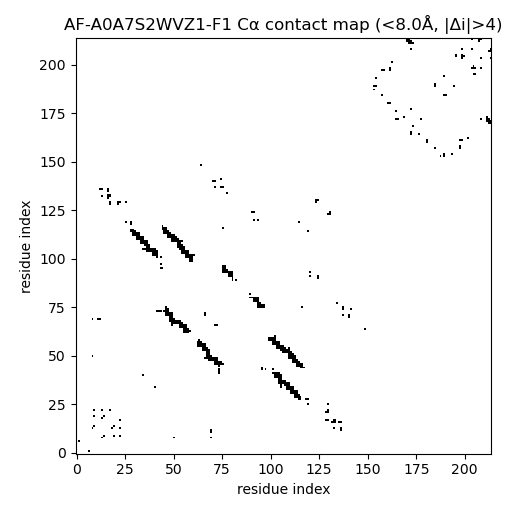0 84.62 201 SER A CA 1
ATOM 1558 C C . SER A 1 201 ? 8.867 -5.621 -23.821 1.00 84.62 201 SER A C 1
ATOM 1560 O O . SER A 1 201 ? 7.910 -5.347 -24.548 1.00 84.62 201 SER A O 1
ATOM 1562 N N . LEU A 1 202 ? 10.131 -5.490 -24.231 1.00 84.56 202 LEU A N 1
ATOM 1563 C CA . LEU A 1 202 ? 10.553 -5.084 -25.572 1.00 84.56 202 LEU A CA 1
ATOM 1564 C C . LEU A 1 202 ? 10.890 -6.289 -26.467 1.00 84.56 202 LEU A C 1
ATOM 1566 O O . LEU A 1 202 ? 11.243 -6.104 -27.633 1.00 84.56 202 LEU A O 1
ATOM 1570 N N . GLY A 1 203 ? 10.737 -7.512 -25.949 1.00 84.62 203 GLY A N 1
ATOM 1571 C CA . GLY A 1 203 ? 11.025 -8.762 -26.647 1.00 84.62 203 GLY A CA 1
ATOM 1572 C C . GLY A 1 203 ? 12.513 -9.090 -26.747 1.00 84.62 203 GLY A C 1
ATOM 1573 O O . GLY A 1 203 ? 12.882 -9.813 -27.672 1.00 84.62 203 GLY A O 1
ATOM 1574 N N . TRP A 1 204 ? 13.331 -8.531 -25.851 1.00 84.56 204 TRP A N 1
ATOM 1575 C CA . TRP A 1 204 ? 14.765 -8.786 -25.748 1.00 84.56 204 TRP A CA 1
ATOM 1576 C C . TRP A 1 204 ? 15.076 -9.656 -24.530 1.00 84.56 204 TRP A C 1
ATOM 1578 O O . TRP A 1 204 ? 14.431 -9.531 -23.487 1.00 84.56 204 TRP A O 1
ATOM 1588 N N . THR A 1 205 ? 16.089 -10.504 -24.647 1.00 85.75 205 THR A N 1
ATOM 1589 C CA . THR A 1 205 ? 16.684 -11.229 -23.520 1.00 85.75 205 THR A CA 1
ATOM 1590 C C . THR A 1 205 ? 17.906 -10.488 -22.972 1.00 85.75 205 THR A C 1
ATOM 1592 O O . THR A 1 205 ? 18.470 -9.612 -23.633 1.00 85.75 205 THR A O 1
ATOM 1595 N N . GLN A 1 206 ? 18.338 -10.846 -21.758 1.00 83.56 206 GLN A N 1
ATOM 1596 C CA . GLN A 1 206 ? 19.589 -10.326 -21.194 1.00 83.56 206 GLN A CA 1
ATOM 1597 C C . GLN A 1 206 ? 20.786 -10.664 -22.097 1.00 83.56 206 GLN A C 1
ATOM 1599 O O . GLN A 1 206 ? 21.637 -9.814 -22.325 1.00 83.56 206 GLN A O 1
ATOM 1604 N N . GLU A 1 207 ? 20.814 -11.867 -22.675 1.00 82.94 207 GLU A N 1
ATOM 1605 C CA . GLU A 1 207 ? 21.897 -12.327 -23.552 1.00 82.94 207 GLU A CA 1
ATOM 1606 C C . GLU A 1 207 ? 21.964 -11.522 -24.861 1.00 82.94 207 GLU A C 1
ATOM 1608 O O . GLU A 1 207 ? 23.041 -11.075 -25.255 1.00 82.94 207 GLU A O 1
ATOM 1613 N N . GLU A 1 208 ? 20.816 -11.258 -25.497 1.00 82.38 208 GLU A N 1
ATOM 1614 C CA . GLU A 1 208 ? 20.719 -10.406 -26.697 1.00 82.38 208 GLU A CA 1
ATOM 1615 C C . GLU A 1 208 ? 21.165 -8.966 -26.393 1.00 82.38 208 GLU A C 1
ATOM 1617 O O . GLU A 1 208 ? 21.900 -8.336 -27.161 1.00 82.38 208 GLU A O 1
ATOM 1622 N N . TYR A 1 209 ? 20.775 -8.438 -25.229 1.00 82.31 209 TYR A N 1
ATOM 1623 C CA . TYR A 1 209 ? 21.227 -7.126 -24.779 1.00 82.31 209 TYR A CA 1
ATOM 1624 C C . TYR A 1 209 ? 22.741 -7.097 -24.539 1.00 82.31 209 TYR A C 1
ATOM 1626 O O . TYR A 1 209 ? 23.414 -6.171 -24.999 1.00 82.31 209 TYR A O 1
ATOM 1634 N N . ASP A 1 210 ? 23.305 -8.119 -23.898 1.00 80.50 210 ASP A N 1
ATOM 1635 C CA . ASP A 1 210 ? 24.730 -8.204 -23.572 1.00 80.50 210 ASP A CA 1
ATOM 1636 C C . ASP A 1 210 ? 25.592 -8.349 -24.830 1.00 80.50 210 ASP A C 1
ATOM 1638 O O . ASP A 1 210 ? 26.587 -7.632 -24.982 1.00 80.50 210 ASP A O 1
ATOM 1642 N N . TRP A 1 211 ? 25.164 -9.165 -25.796 1.00 75.50 211 TRP A N 1
ATOM 1643 C CA . TRP A 1 211 ? 25.788 -9.249 -27.123 1.00 75.50 211 TRP A CA 1
ATOM 1644 C C . TRP A 1 211 ? 25.552 -7.983 -27.944 1.00 75.50 211 TRP A C 1
ATOM 1646 O O . TRP A 1 211 ? 26.354 -7.628 -28.806 1.00 75.50 211 TRP A O 1
ATOM 1656 N N . GLY A 1 212 ? 24.508 -7.228 -27.595 1.00 67.31 212 GLY A N 1
ATOM 1657 C CA . GLY A 1 212 ? 24.128 -5.995 -28.263 1.00 67.31 212 GLY A CA 1
ATOM 1658 C C . GLY A 1 212 ? 23.558 -6.256 -29.634 1.00 67.31 212 GLY A C 1
ATOM 1659 O O . GLY A 1 212 ? 23.639 -5.357 -30.447 1.00 67.31 212 GLY A O 1
ATOM 1660 N N . ALA A 1 213 ? 23.032 -7.447 -29.886 1.00 67.44 213 ALA A N 1
ATOM 1661 C CA . ALA A 1 213 ? 22.425 -7.867 -31.134 1.00 67.44 213 ALA A CA 1
ATOM 1662 C C . ALA A 1 213 ? 21.331 -8.884 -30.806 1.00 67.44 213 ALA A C 1
ATOM 1664 O O . ALA A 1 213 ? 21.455 -9.630 -29.833 1.00 67.44 213 ALA A O 1
ATOM 1665 N N . ARG A 1 214 ? 20.275 -8.885 -31.614 1.00 60.38 214 ARG A N 1
ATOM 1666 C CA . ARG A 1 214 ? 19.174 -9.838 -31.503 1.00 60.38 214 ARG A CA 1
ATOM 1667 C C . ARG A 1 214 ? 19.390 -11.032 -32.425 1.00 60.38 214 ARG A C 1
ATOM 1669 O O . ARG A 1 214 ? 19.902 -10.806 -33.545 1.00 60.38 214 ARG A O 1
#

Nearest PDB structures (foldseek):
  5kbf-assembly2_B  TM=6.858E-01  e=5.831E-06  Plasmodium falciparum 3D7
  5dyl-assembly1_A  TM=6.382E-01  e=6.569E-06  Plasmodium vivax
  5dzc-assembly1_A-2  TM=6.348E-01  e=1.343E-05  Plasmodium vivax Sal-1
  5f0a-assembly1_A  TM=6.412E-01  e=1.514E-05  Plasmodium vivax Sal-1
  4z07-assembly1_C  TM=6.186E-01  e=4.987E-05  Homo sapiens

Radius of gyration: 22.28 Å; Cα contacts (8 Å, |Δi|>4): 292; chains: 1; bounding box: 45×44×61 Å

Solvent-accessible surface area (backbone atoms only — not comparable to full-atom values): 11967 Å² total; per-residue (Å²): 134,75,52,74,70,55,46,48,50,35,68,76,67,33,58,92,55,33,56,72,75,47,46,51,57,56,50,73,59,42,44,84,43,80,43,53,54,69,43,75,72,54,46,92,63,31,32,34,34,28,70,36,48,33,32,38,34,20,54,82,85,40,84,75,47,78,43,36,60,75,31,72,42,58,78,67,54,82,41,78,45,78,82,69,91,65,84,81,81,84,64,54,59,58,60,74,84,70,95,65,66,59,43,28,30,24,70,35,62,24,35,32,42,33,29,50,41,69,67,50,52,59,51,37,56,77,30,67,68,49,35,54,17,49,51,50,46,53,50,53,49,50,54,51,50,51,52,52,52,50,50,54,51,49,50,51,53,48,41,51,50,53,49,50,53,49,67,75,27,81,64,49,54,54,70,67,59,52,51,51,50,51,53,50,29,64,77,65,71,56,50,70,68,61,49,49,53,44,33,48,75,72,76,38,52,71,67,31,57,73,72,20,35,123

pLDDT: mean 81.18, std 14.01, range [37.88, 96.12]

Secondary structure (DSSP, 8-state):
---HHHHHHIIIIITTTS-HHHHHHHHHTEEEEEE-TT-B---TTEEEEEEESEEEEEETTEEEEEEETT-EES-----PPP----SS-----------S-EEEEESS-EEEEEEEHHHHHHHHTT-HHHHHHHHHHHHHHHHHHHHHHHHHHHHHHHHHHHHHHHHHSSS---HHHHHHHHHHHHHTT--HHHHHHHHHHTT--HHHHHHT--

Foldseek 3Di:
DDDPLLVVCCVLQFVVQADPVLSVVLLVQKDKDKDAAFDWPDDLQKKKAWQAAKKFKDWPNHTQDIHGHGAIDNQWQFDAQDCPPDDDDRQGDTDSDDPTPITMGGNHTTIMIMHRNPVSSVVCSVDVSSSRSVVVSSVVNVVVVVVVSLVVVLLVVLLVLVVVQCVVLVFFRDPVSVVVSVVSCVVSVPDPVSVQVSQVVVVHHPVCVVRRGD

Mean predicted aligned error: 11.81 Å